Protein 4OLO (pdb70)

Solvent-accessible surface area: 18634 Å² total; per-residue (Å²): 65,113,28,168,39,58,122,89,28,90,124,38,36,48,90,153,20,110,116,1,1,0,27,0,82,26,129,13,0,9,3,0,14,4,0,8,27,0,66,106,25,140,45,22,79,18,72,38,28,106,103,10,95,31,0,0,0,38,19,67,40,74,23,0,57,60,2,0,70,68,3,83,122,121,53,37,133,149,82,65,51,53,66,59,9,107,76,17,32,118,18,0,36,75,10,7,78,219,72,84,0,0,0,0,0,36,26,167,96,134,18,3,88,77,4,20,70,26,0,121,160,26,140,44,22,88,24,74,69,13,161,38,51,0,0,0,0,21,15,65,35,73,22,0,68,58,1,19,98,63,3,141,150,130,55,89,139,89,44,191,74,187,179,68,114,28,167,38,58,118,90,24,91,119,37,38,48,80,132,19,79,252,114,1,1,0,26,0,83,25,128,14,0,13,2,0,12,1,0,8,23,0,65,105,14,138,45,24,79,18,67,22,26,120,37,117,28,0,0,0,38,22,66,38,73,22,0,58,49,0,0,71,70,0,87,162,146,52,87,122,118,71,64,50,54,68,62,9,106,76,18,34,125,17,0,37,59,5,5,84,161,72,95,0,0,0,0,0,32,29,167,87,135,18,0,81,76,3,21,70,24,0,120,161,24,135,46,24,77,24,68,70,9,145,143,14,70,0,1,0,0,22,13,61,41,73,21,0,68,59,2,19,98,65,3,130,146,133,61,84,185,76,200,143,145,190

Radius of gyration: 24.41 Å; Cα contacts (8 Å, |Δi|>4): 646; chains: 4; bounding box: 67×61×50 Å

B-factor: mean 87.07, std 23.61, range [54.88, 188.88]

Nearest PDB structures (foldseek):
  4olo-assembly2_C  TM=1.013E+00  e=1.217E-15  Clostridiales bacterium 1_7_47FAA
  4olo-assembly1_B  TM=9.977E-01  e=7.408E-14  Clostridiales bacterium 1_7_47FAA
  4olo-assembly2_D  TM=1.005E+00  e=7.008E-13  Clostridiales bacterium 1_7_47FAA
  4olo-assembly1_A  TM=9.642E-01  e=1.171E-12  Clostridiales bacterium 1_7_47FAA
  4olp-assembly1_B  TM=8.897E-01  e=7.941E-06  Pectobacterium parmentieri WPP163

Structure (mmCIF, N/CA/C/O backbone):
data_4OLO
#
_entry.id   4OLO
#
_cell.length_a   130.100
_cell.length_b   130.100
_cell.length_c   130.100
_cell.angle_alpha   90.000
_cell.angle_beta   90.000
_cell.angle_gamma   90.000
#
_symmetry.space_group_name_H-M   'P 21 3'
#
loop_
_entity.id
_entity.type
_entity.pdbx_description
1 polymer 'BMC domain protein'
2 water water
#
loop_
_atom_site.group_PDB
_atom_site.id
_atom_site.type_symbol
_atom_site.label_atom_id
_atom_site.label_alt_id
_atom_site.label_c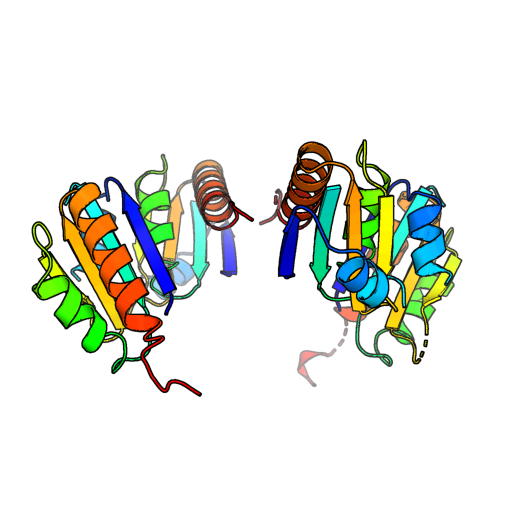omp_id
_atom_site.label_asym_id
_atom_site.label_entity_id
_atom_site.label_seq_id
_atom_site.pdbx_PDB_ins_code
_atom_site.Cartn_x
_atom_site.Cartn_y
_atom_site.Cartn_z
_atom_site.occupancy
_atom_site.B_iso_or_equiv
_atom_site.auth_seq_id
_atom_site.auth_comp_id
_atom_site.auth_asym_id
_atom_site.auth_atom_id
_atom_site.pdbx_PDB_model_num
ATOM 1 N N . MET A 1 1 ? 23.972 24.169 3.666 1.00 83.48 1 MET A N 1
ATOM 2 C CA . MET A 1 1 ? 23.935 23.167 2.610 1.00 79.42 1 MET A CA 1
ATOM 3 C C . MET A 1 1 ? 25.265 22.437 2.466 1.00 78.88 1 MET A C 1
ATOM 4 O O . MET A 1 1 ? 26.323 23.061 2.578 1.00 80.64 1 MET A O 1
ATOM 9 N N . GLU A 1 2 ? 25.210 21.129 2.192 1.00 70.66 2 GLU A N 1
ATOM 10 C CA . GLU A 1 2 ? 26.398 20.318 1.938 1.00 70.86 2 GLU A CA 1
ATOM 11 C C . GLU A 1 2 ? 26.550 20.118 0.446 1.00 70.39 2 GLU A C 1
ATOM 12 O O . GLU A 1 2 ? 25.557 19.870 -0.242 1.00 68.43 2 GLU A O 1
ATOM 18 N N . TYR A 1 3 ? 27.787 20.215 -0.049 1.00 65.13 3 TYR A N 1
ATOM 19 C CA . TYR A 1 3 ? 28.094 20.077 -1.466 1.00 64.05 3 TYR A CA 1
ATOM 20 C C . TYR A 1 3 ? 29.161 19.034 -1.659 1.00 70.68 3 TYR A C 1
ATOM 21 O O . TYR A 1 3 ? 30.186 19.073 -0.984 1.00 73.46 3 TYR A O 1
ATOM 30 N N . ARG A 1 4 ? 28.944 18.108 -2.590 1.00 66.80 4 ARG A N 1
ATOM 31 C CA . ARG A 1 4 ? 29.923 17.076 -2.919 1.00 66.54 4 ARG A CA 1
ATOM 32 C C . ARG A 1 4 ? 29.867 16.791 -4.387 1.00 70.37 4 ARG A C 1
ATOM 33 O O . ARG A 1 4 ? 28.830 16.954 -4.999 1.00 70.85 4 ARG A O 1
ATOM 41 N N . ILE A 1 5 ? 30.960 16.304 -4.942 1.00 68.83 5 ILE A N 1
ATOM 42 C CA . ILE A 1 5 ? 31.050 15.898 -6.331 1.00 70.20 5 ILE A CA 1
ATOM 43 C C . ILE A 1 5 ? 31.662 14.480 -6.398 1.00 72.31 5 ILE A C 1
ATOM 44 O O . ILE A 1 5 ? 32.607 14.177 -5.677 1.00 71.63 5 ILE A O 1
ATOM 49 N N . ILE A 1 6 ? 31.094 13.623 -7.242 1.00 67.52 6 ILE A N 1
ATOM 50 C CA . ILE A 1 6 ? 31.577 12.277 -7.514 1.00 66.93 6 ILE A CA 1
ATOM 51 C C . ILE A 1 6 ? 32.015 12.283 -8.977 1.00 73.34 6 ILE A C 1
ATOM 52 O O . ILE A 1 6 ? 31.190 12.471 -9.875 1.00 73.08 6 ILE A O 1
ATOM 57 N N . LYS A 1 7 ? 33.310 12.079 -9.210 1.00 73.06 7 LYS A N 1
ATOM 58 C CA . LYS A 1 7 ? 33.886 12.026 -10.564 1.00 76.65 7 LYS A CA 1
ATOM 59 C C . LYS A 1 7 ? 33.944 10.586 -11.048 1.00 79.84 7 LYS A C 1
ATOM 60 O O . LYS A 1 7 ? 34.348 9.701 -10.301 1.00 78.36 7 LYS A O 1
ATOM 66 N N . SER A 1 8 ? 33.489 10.351 -12.279 1.00 79.38 8 SER A N 1
ATOM 67 C CA . SER A 1 8 ? 33.427 9.026 -12.937 1.00 81.75 8 SER A CA 1
ATOM 68 C C . SER A 1 8 ? 32.643 8.033 -12.062 1.00 82.65 8 SER A C 1
ATOM 69 O O . SER A 1 8 ? 33.211 7.050 -11.590 1.00 82.12 8 SER A O 1
ATOM 72 N N . PRO A 1 9 ? 31.356 8.314 -11.759 1.00 76.75 9 PRO A N 1
ATOM 73 C CA . PRO A 1 9 ? 30.610 7.403 -10.874 1.00 74.90 9 PRO A CA 1
ATOM 74 C C . PRO A 1 9 ? 30.420 6.012 -11.458 1.00 79.76 9 PRO A C 1
ATOM 75 O O . PRO A 1 9 ? 30.329 5.870 -12.671 1.00 83.58 9 PRO A O 1
ATOM 79 N N . THR A 1 10 ? 30.358 4.991 -10.601 1.00 73.48 10 THR A N 1
ATOM 80 C CA . THR A 1 10 ? 30.099 3.623 -11.063 1.00 74.92 10 THR A CA 1
ATOM 81 C C . THR A 1 10 ? 28.580 3.497 -11.307 1.00 78.97 10 THR A C 1
ATOM 82 O O . THR A 1 10 ? 27.803 4.338 -10.846 1.00 75.84 10 THR A O 1
ATOM 86 N N . GLN A 1 11 ? 28.158 2.428 -11.989 1.00 79.93 11 GLN A N 1
ATOM 87 C CA . GLN A 1 11 ? 26.746 2.150 -12.216 1.00 80.57 11 GLN A CA 1
ATOM 88 C C . GLN A 1 11 ? 26.034 1.925 -10.868 1.00 82.55 11 GLN A C 1
ATOM 89 O O . 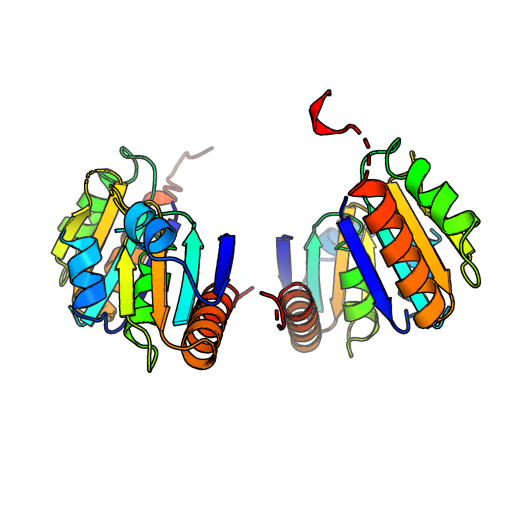GLN A 1 11 ? 24.939 2.449 -10.689 1.00 80.63 11 GLN A O 1
ATOM 95 N N . GLY A 1 12 ? 26.705 1.228 -9.927 1.00 78.62 12 GLY A N 1
ATOM 96 C CA . GLY A 1 12 ? 26.218 0.948 -8.577 1.00 76.41 12 GLY A CA 1
ATOM 97 C C . GLY A 1 12 ? 25.875 2.200 -7.812 1.00 80.76 12 GLY A C 1
ATOM 98 O O . GLY A 1 12 ? 24.831 2.246 -7.154 1.00 82.83 12 GLY A O 1
ATOM 99 N N . THR A 1 13 ? 26.733 3.245 -7.937 1.00 74.95 13 THR A N 1
ATOM 100 C CA . THR A 1 13 ? 26.534 4.559 -7.313 1.00 71.80 13 THR A CA 1
ATOM 101 C C . THR A 1 13 ? 25.286 5.191 -7.912 1.00 77.63 13 THR A C 1
ATOM 102 O O . THR A 1 13 ? 24.437 5.699 -7.181 1.00 76.69 13 THR A O 1
ATOM 106 N N . ILE A 1 14 ? 25.174 5.138 -9.250 1.00 77.61 14 ILE A N 1
ATOM 107 C CA . ILE A 1 14 ? 24.017 5.685 -9.952 1.00 79.03 14 ILE A CA 1
ATOM 108 C C . ILE A 1 14 ? 22.745 4.919 -9.521 1.00 86.47 14 ILE A C 1
ATOM 109 O O . ILE A 1 14 ? 21.745 5.558 -9.215 1.00 87.16 14 ILE A O 1
ATOM 114 N N . ASP A 1 15 ? 22.833 3.583 -9.366 1.00 84.74 15 ASP A N 1
ATOM 115 C CA . ASP A 1 15 ? 21.729 2.746 -8.907 1.00 87.35 15 ASP A CA 1
ATOM 116 C C . ASP A 1 15 ? 21.235 3.157 -7.515 1.00 91.62 15 ASP A C 1
ATOM 117 O O . ASP A 1 15 ? 20.025 3.228 -7.322 1.00 94.56 15 ASP A O 1
ATOM 122 N N . ILE A 1 16 ? 22.159 3.468 -6.565 1.00 84.87 16 ILE A N 1
ATOM 123 C CA . ILE A 1 16 ? 21.829 3.913 -5.201 1.00 82.58 16 ILE A CA 1
ATOM 124 C C . ILE A 1 16 ? 21.017 5.214 -5.283 1.00 86.41 16 ILE A C 1
ATOM 125 O O . ILE A 1 16 ? 19.981 5.337 -4.642 1.00 86.02 16 ILE A O 1
ATOM 130 N N . LEU A 1 17 ? 21.464 6.149 -6.124 1.00 83.03 17 LEU A N 1
ATOM 131 C CA . LEU A 1 17 ? 20.793 7.421 -6.353 1.00 81.35 17 LEU A CA 1
ATOM 132 C C . LEU A 1 17 ? 19.427 7.282 -7.045 1.00 91.70 17 LEU A C 1
ATOM 133 O O . LEU A 1 17 ? 18.458 7.895 -6.605 1.00 93.51 17 LEU A O 1
ATOM 138 N N . CYS A 1 18 ? 19.357 6.522 -8.136 1.00 90.88 18 CYS A N 1
ATOM 139 C CA . CYS A 1 18 ? 18.146 6.364 -8.939 1.00 113.04 18 CYS A CA 1
ATOM 140 C C . CYS A 1 18 ? 17.300 5.134 -8.598 1.00 126.88 18 CYS A C 1
ATOM 141 O O . CYS A 1 18 ? 16.919 4.911 -7.450 1.00 97.20 18 CYS A O 1
ATOM 144 N N . ASP A 1 33 ? 29.666 11.829 -16.646 1.00 92.25 33 ASP A N 1
ATOM 145 C CA . ASP A 1 33 ? 30.973 11.580 -16.052 1.00 92.63 33 ASP A CA 1
ATOM 146 C C . ASP A 1 33 ? 31.297 12.273 -14.700 1.00 91.90 33 ASP A C 1
ATOM 147 O O . ASP A 1 33 ? 32.404 12.119 -14.164 1.00 92.33 33 ASP A O 1
ATOM 152 N N . ALA A 1 34 ? 30.316 13.004 -14.142 1.00 83.42 34 ALA A N 1
ATOM 153 C CA . ALA A 1 34 ? 30.389 13.659 -12.839 1.00 78.81 34 ALA A CA 1
ATOM 154 C C . ALA A 1 34 ? 28.979 13.835 -12.275 1.00 80.61 34 ALA A C 1
ATOM 155 O O . ALA A 1 34 ? 28.064 14.176 -13.027 1.00 81.69 34 ALA A O 1
ATOM 157 N N . ILE A 1 35 ? 28.807 13.597 -10.957 1.00 73.71 35 ILE A N 1
ATOM 158 C CA . ILE A 1 35 ? 27.552 13.814 -10.222 1.00 70.33 35 ILE A CA 1
ATOM 159 C C . ILE A 1 35 ? 27.850 14.816 -9.109 1.00 70.35 35 ILE A C 1
ATOM 160 O O . ILE A 1 35 ? 28.723 14.569 -8.277 1.00 69.54 35 ILE A O 1
ATOM 165 N N . GLY A 1 36 ? 27.159 15.950 -9.133 1.00 64.45 36 GLY A N 1
ATOM 166 C CA . GLY A 1 36 ? 27.252 16.969 -8.102 1.00 61.72 36 GLY A CA 1
ATOM 167 C C . GLY A 1 36 ? 26.101 16.706 -7.165 1.00 66.77 36 GLY A C 1
ATOM 168 O O . GLY A 1 36 ? 24.967 16.498 -7.616 1.00 68.48 36 GLY A O 1
ATOM 169 N N . LEU A 1 37 ? 26.379 16.639 -5.868 1.00 61.80 37 LEU A N 1
ATOM 170 C CA . LEU A 1 37 ? 25.353 16.370 -4.859 1.00 60.16 37 LEU A CA 1
ATOM 171 C C . LEU A 1 37 ? 25.198 17.552 -3.937 1.00 64.89 37 LEU A C 1
ATOM 172 O O . LEU A 1 37 ? 26.196 18.138 -3.516 1.00 64.81 37 LEU A O 1
ATOM 177 N N . ILE A 1 38 ? 23.948 17.924 -3.640 1.00 63.07 38 ILE A N 1
ATOM 178 C CA . ILE A 1 38 ? 23.631 19.032 -2.733 1.00 63.98 38 ILE A CA 1
ATOM 179 C C . ILE A 1 38 ? 22.547 18.574 -1.783 1.00 66.60 38 ILE A C 1
ATOM 180 O O . ILE A 1 38 ? 21.508 18.076 -2.217 1.00 67.29 38 ILE A O 1
ATOM 185 N N . GLN A 1 39 ? 22.819 18.693 -0.484 1.00 62.34 39 GLN A N 1
ATOM 186 C CA . GLN A 1 39 ? 21.889 18.323 0.569 1.00 62.43 39 GLN A CA 1
ATOM 187 C C . GLN A 1 39 ? 21.635 19.537 1.444 1.00 68.93 39 GLN A C 1
ATOM 188 O O . GLN A 1 39 ? 22.574 20.232 1.826 1.00 69.58 39 GLN A O 1
ATOM 194 N N . GLY A 1 40 ? 20.364 19.762 1.759 1.00 65.60 40 GLY A N 1
ATOM 195 C CA . GLY A 1 40 ? 19.918 20.857 2.603 1.00 65.34 40 GLY A CA 1
ATOM 196 C C . GLY A 1 40 ? 18.455 20.720 2.933 1.00 70.45 40 GLY A C 1
ATOM 197 O O . GLY A 1 40 ? 17.864 19.655 2.721 1.00 70.08 40 GLY A O 1
ATOM 198 N N . ARG A 1 41 ? 17.867 21.799 3.468 1.00 69.51 41 ARG A N 1
ATOM 199 C CA . ARG A 1 41 ? 16.446 21.869 3.790 1.00 71.92 41 ARG A CA 1
ATOM 200 C C . ARG A 1 41 ? 15.682 21.938 2.469 1.00 75.10 41 ARG A C 1
ATOM 201 O O . ARG A 1 41 ? 16.235 22.413 1.469 1.00 72.58 41 ARG A O 1
ATOM 209 N N . MET A 1 42 ? 14.446 21.425 2.442 1.00 74.56 42 MET A N 1
ATOM 210 C CA . MET A 1 42 ? 13.694 21.402 1.195 1.00 75.44 42 MET A CA 1
ATOM 211 C C . MET A 1 42 ? 13.585 22.718 0.453 1.00 74.91 42 MET A C 1
ATOM 212 O O . MET A 1 42 ? 13.801 22.740 -0.758 1.00 73.35 42 MET A O 1
ATOM 217 N N . ILE A 1 43 ? 13.269 23.811 1.167 1.00 70.29 43 ILE A N 1
ATOM 218 C CA . ILE A 1 43 ? 13.161 25.155 0.586 1.00 67.70 43 ILE A CA 1
ATOM 219 C C . ILE A 1 43 ? 14.449 25.541 -0.174 1.00 70.85 43 ILE A C 1
ATOM 220 O O . ILE A 1 43 ? 14.366 25.991 -1.316 1.00 70.85 43 ILE A O 1
ATOM 225 N N . GLU A 1 44 ? 15.623 25.282 0.433 1.00 67.39 44 GLU A N 1
ATOM 226 C CA . GLU A 1 44 ? 16.949 25.558 -0.117 1.00 65.54 44 GLU A CA 1
ATOM 227 C C . GLU A 1 44 ? 17.188 24.712 -1.362 1.00 67.78 44 GLU A C 1
ATOM 228 O O . GLU A 1 44 ? 17.721 25.219 -2.357 1.00 67.23 44 GLU A O 1
ATOM 234 N N . MET A 1 45 ? 16.800 23.419 -1.294 1.00 64.11 45 MET A N 1
ATOM 235 C CA A MET A 1 45 ? 16.977 22.441 -2.385 0.60 63.28 45 MET A CA 1
ATOM 236 C CA B MET A 1 45 ? 16.968 22.495 -2.401 0.40 63.40 45 MET A CA 1
ATOM 237 C C . MET A 1 45 ? 16.097 22.757 -3.617 1.00 68.28 45 MET A C 1
ATOM 238 O O . MET A 1 45 ? 16.547 22.533 -4.749 1.00 68.03 45 MET A O 1
ATOM 247 N N . VAL A 1 46 ? 14.849 23.257 -3.400 1.00 64.51 46 VAL A N 1
ATOM 248 C CA . VAL A 1 46 ? 13.934 23.614 -4.485 1.00 65.35 46 VAL A CA 1
ATOM 249 C C . VAL A 1 46 ? 14.540 24.838 -5.224 1.00 69.69 46 VAL A C 1
ATOM 250 O O . VAL A 1 46 ? 14.549 24.864 -6.453 1.00 71.76 46 VAL A O 1
ATOM 254 N N . CYS A 1 47 ? 15.106 25.797 -4.472 1.00 65.09 47 CYS A N 1
ATOM 255 C CA . CYS A 1 47 ? 15.781 26.976 -5.012 1.00 65.69 47 CYS A CA 1
ATOM 256 C C . CYS A 1 47 ? 17.006 26.584 -5.819 1.00 69.20 47 CYS A C 1
ATOM 257 O O . CYS A 1 47 ? 17.159 27.075 -6.929 1.00 72.28 47 CYS A O 1
ATOM 260 N N . ALA A 1 48 ? 17.855 25.673 -5.277 1.00 63.09 48 ALA A N 1
ATOM 261 C CA . ALA A 1 48 ? 19.057 25.115 -5.893 1.00 61.87 48 ALA A CA 1
ATOM 262 C C . ALA A 1 48 ? 18.691 24.362 -7.189 1.00 67.10 48 ALA A C 1
ATOM 263 O O . ALA A 1 48 ? 19.364 24.536 -8.203 1.00 68.33 48 ALA A O 1
ATOM 265 N N . ALA A 1 49 ? 17.595 23.562 -7.166 1.00 64.56 49 ALA A N 1
ATOM 266 C CA . ALA A 1 49 ? 17.088 22.803 -8.314 1.00 65.42 49 ALA A CA 1
ATOM 267 C C . ALA A 1 49 ? 16.790 23.752 -9.469 1.00 71.73 49 ALA A C 1
ATOM 268 O O . ALA A 1 49 ? 17.087 23.423 -10.615 1.00 74.65 49 ALA A O 1
ATOM 270 N N . ASP A 1 50 ? 16.239 24.942 -9.171 1.00 66.73 50 ASP A N 1
ATOM 271 C CA . ASP A 1 50 ? 15.939 25.925 -10.208 1.00 67.76 50 ASP A CA 1
ATOM 272 C C . ASP A 1 50 ? 17.200 26.463 -10.880 1.00 74.03 50 ASP A C 1
ATOM 273 O O . ASP A 1 50 ? 17.206 26.609 -12.104 1.00 77.24 50 ASP A O 1
ATOM 278 N N . VAL A 1 51 ? 18.262 26.742 -10.098 1.00 69.31 51 VAL A N 1
ATOM 279 C CA . VAL A 1 51 ? 19.539 27.240 -10.615 1.00 70.85 51 VAL A CA 1
ATOM 280 C C . VAL A 1 51 ? 20.152 26.149 -11.514 1.00 79.15 51 VAL A C 1
ATOM 281 O O . VAL A 1 51 ? 20.563 26.436 -12.639 1.00 82.69 51 VAL A O 1
ATOM 285 N N . ALA A 1 52 ? 20.131 24.899 -11.040 1.00 74.24 52 ALA A N 1
ATOM 286 C CA . ALA A 1 52 ? 20.652 23.748 -11.763 1.00 74.80 52 ALA A CA 1
ATOM 287 C C . ALA A 1 52 ? 19.888 23.495 -13.072 1.00 81.63 52 ALA A C 1
ATOM 288 O O . ALA A 1 52 ? 20.521 23.179 -14.075 1.00 83.45 52 ALA A O 1
ATOM 290 N N . GLU A 1 53 ? 18.547 23.668 -13.082 1.00 78.97 53 GLU A N 1
ATOM 291 C CA . GLU A 1 53 ? 17.735 23.488 -14.300 1.00 81.66 53 GLU A CA 1
ATOM 292 C C . GLU A 1 53 ? 18.046 24.562 -15.339 1.00 88.27 53 GLU A C 1
ATOM 293 O O . GLU A 1 53 ? 17.912 24.312 -16.531 1.00 92.62 53 GLU A O 1
ATOM 299 N N . LYS A 1 54 ? 18.467 25.747 -14.890 1.00 83.08 54 LYS A N 1
ATOM 300 C CA . LYS A 1 54 ? 18.824 26.875 -15.754 1.00 85.67 54 LYS A CA 1
ATOM 301 C C . LYS A 1 54 ? 20.296 26.813 -16.201 1.00 91.87 54 LYS A C 1
ATOM 302 O O . LYS A 1 54 ? 20.695 27.578 -17.083 1.00 95.33 54 LYS A O 1
ATOM 308 N N . ALA A 1 55 ? 21.095 25.892 -15.603 1.00 85.84 55 ALA A N 1
ATOM 309 C CA . ALA A 1 55 ? 22.513 25.692 -15.941 1.00 85.74 55 ALA A CA 1
ATOM 310 C C . ALA A 1 55 ? 22.701 24.794 -17.158 1.00 91.53 55 ALA A C 1
ATOM 311 O O . ALA A 1 55 ? 22.046 23.746 -17.270 1.00 90.87 55 ALA A O 1
ATOM 313 N N . VAL A 1 56 ? 23.623 25.207 -18.056 1.00 90.39 56 VAL A N 1
ATOM 314 C CA . VAL A 1 56 ? 23.997 24.482 -19.275 1.00 93.24 56 VAL A CA 1
ATOM 315 C C . VAL A 1 56 ? 24.752 23.180 -18.944 1.00 94.86 56 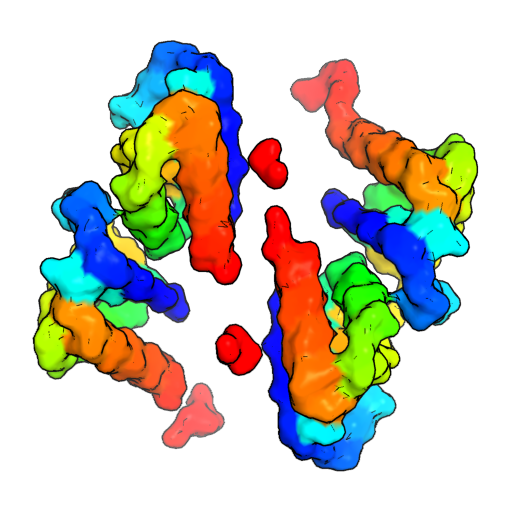VAL A C 1
ATOM 316 O O . VAL A 1 56 ? 25.527 23.130 -17.987 1.00 91.13 56 VAL A O 1
ATOM 320 N N . GLY A 1 57 ? 24.495 22.148 -19.746 1.00 94.65 57 GLY A N 1
ATOM 321 C CA . GLY A 1 57 ? 25.169 20.854 -19.707 1.00 94.69 57 GLY A CA 1
ATOM 322 C C . GLY A 1 57 ? 24.865 19.922 -18.559 1.00 96.37 57 GLY A C 1
ATOM 323 O O . GLY A 1 57 ? 25.524 18.881 -18.431 1.00 98.80 57 GLY A O 1
ATOM 324 N N . VAL A 1 58 ? 23.874 20.269 -17.723 1.00 87.86 58 VAL A N 1
ATOM 325 C CA . VAL A 1 58 ? 23.497 19.430 -16.578 1.00 83.53 58 VAL A CA 1
ATOM 326 C C . VAL A 1 58 ? 22.046 18.946 -16.622 1.00 89.08 58 VAL A C 1
ATOM 327 O O . VAL A 1 58 ? 21.164 19.639 -17.148 1.00 90.71 58 VAL A O 1
ATOM 331 N N . THR A 1 59 ? 21.823 17.759 -16.038 1.00 84.18 59 THR A N 1
ATOM 332 C CA . THR A 1 59 ? 20.544 17.103 -15.810 1.00 84.16 59 THR A CA 1
ATOM 333 C C . THR A 1 59 ? 20.377 17.101 -14.285 1.00 85.51 59 THR A C 1
ATOM 334 O O . THR A 1 59 ? 21.332 16.866 -13.549 1.00 82.91 59 THR A O 1
ATOM 338 N N . VAL A 1 60 ? 19.179 17.430 -13.826 1.00 82.45 60 VAL A N 1
ATOM 339 C CA . VAL A 1 60 ? 18.821 17.573 -12.418 1.00 78.93 60 VAL A CA 1
ATOM 340 C C . VAL A 1 60 ? 17.908 16.435 -11.992 1.00 84.85 60 VAL A C 1
ATOM 341 O O . VAL A 1 60 ? 16.959 16.108 -12.695 1.00 87.05 60 VAL A O 1
ATOM 345 N N . GLU A 1 61 ? 18.195 15.845 -10.829 1.00 81.12 61 GLU A N 1
ATOM 346 C CA . GLU A 1 61 ? 17.393 14.778 -10.242 1.00 81.96 61 GLU A CA 1
ATOM 347 C C . GLU A 1 61 ? 17.152 15.041 -8.765 1.00 84.02 61 GLU A C 1
ATOM 348 O O . GLU A 1 61 ? 18.111 15.262 -8.025 1.00 80.54 61 GLU A O 1
ATOM 354 N N . ASP A 1 62 ? 15.871 15.059 -8.349 1.00 84.25 62 ASP A N 1
ATOM 355 C CA . ASP A 1 62 ? 15.482 15.217 -6.947 1.00 84.26 62 ASP A CA 1
ATOM 356 C C . ASP A 1 62 ? 15.418 13.813 -6.390 1.00 89.22 62 ASP A C 1
ATOM 357 O O . ASP A 1 62 ? 14.669 12.971 -6.894 1.00 92.33 62 ASP A O 1
ATOM 362 N N . ILE A 1 63 ? 16.282 13.527 -5.425 1.00 83.58 63 ILE A N 1
ATOM 363 C CA . ILE A 1 63 ? 16.365 12.193 -4.831 1.00 84.24 63 ILE A CA 1
ATOM 364 C C . ILE A 1 63 ? 15.364 12.143 -3.680 1.00 92.91 63 ILE A C 1
ATOM 365 O O . ILE A 1 63 ? 15.494 12.902 -2.715 1.00 91.29 63 ILE A O 1
ATOM 370 N N . ARG A 1 64 ? 14.315 11.306 -3.841 1.00 95.68 64 ARG A N 1
ATOM 371 C CA . ARG A 1 64 ? 13.209 11.166 -2.884 1.00 128.75 64 ARG A CA 1
ATOM 372 C C . ARG A 1 64 ? 13.273 9.848 -2.130 1.00 159.31 64 ARG A C 1
ATOM 373 O O . ARG A 1 64 ? 14.284 9.567 -1.485 1.00 119.26 64 ARG A O 1
ATOM 381 N N A ASN A 1 70 ? 8.846 13.056 -0.584 0.60 102.86 70 ASN A N 1
ATOM 382 C CA A ASN A 1 70 ? 9.766 13.664 0.372 0.60 99.17 70 ASN A CA 1
ATOM 383 C C A ASN A 1 70 ? 11.210 13.712 -0.182 0.60 96.75 70 ASN A C 1
ATOM 384 O O A ASN A 1 70 ? 11.950 12.725 -0.096 0.60 96.22 70 ASN A O 1
ATOM 389 N N A MET A 1 71 ? 11.594 14.875 -0.750 0.60 87.98 71 MET A N 1
ATOM 390 N N B MET A 1 71 ? 17.399 16.933 4.159 0.40 74.93 71 MET A N 1
ATOM 391 C CA A MET A 1 71 ? 12.901 15.125 -1.361 0.60 83.40 71 MET A CA 1
ATOM 392 C CA B MET A 1 71 ? 15.947 17.061 3.977 0.40 76.74 71 MET A CA 1
ATOM 393 C C A MET A 1 71 ? 14.029 15.196 -0.305 0.60 85.50 71 MET A C 1
ATOM 394 C C B MET A 1 71 ? 15.561 16.800 2.520 0.40 82.78 71 MET A C 1
ATOM 395 O O A MET A 1 71 ? 13.986 16.039 0.596 0.60 84.78 71 MET A O 1
ATOM 396 O O B MET A 1 71 ? 14.524 16.185 2.269 0.40 85.11 71 MET A O 1
ATOM 405 N N A ILE A 1 72 ? 15.022 14.283 -0.429 0.60 81.01 72 ILE A N 1
ATOM 406 N N B ILE A 1 72 ? 16.411 17.244 1.572 0.40 78.20 72 ILE A N 1
ATOM 407 C CA A ILE A 1 72 ? 16.175 14.109 0.467 0.60 79.29 72 ILE A CA 1
ATOM 408 C CA B ILE A 1 72 ? 16.341 16.960 0.135 0.40 77.46 72 ILE A CA 1
ATOM 409 C C A ILE A 1 72 ? 17.449 14.816 -0.027 0.60 79.15 72 ILE A C 1
ATOM 410 C C B ILE A 1 72 ? 17.727 16.805 -0.474 0.40 78.52 72 ILE A C 1
ATOM 411 O O A ILE A 1 72 ? 18.180 15.396 0.787 0.60 78.65 72 ILE A O 1
ATOM 412 O O B ILE A 1 72 ? 18.587 17.672 -0.301 0.40 77.73 72 ILE A O 1
ATOM 421 N N A LEU A 1 73 ? 17.753 14.697 -1.335 0.60 72.19 73 LEU A N 1
ATOM 422 N N B LEU A 1 73 ? 17.951 15.657 -1.129 0.40 73.52 73 LEU A N 1
ATOM 423 C CA A LEU A 1 73 ? 19.010 15.180 -1.926 0.60 68.38 73 LEU A CA 1
ATOM 424 C CA B LEU A 1 73 ? 19.186 15.342 -1.830 0.40 70.97 73 LEU A CA 1
ATOM 425 C C A LEU A 1 73 ? 18.799 15.669 -3.366 0.60 71.12 73 LEU A C 1
ATOM 426 C C B LEU A 1 73 ? 18.906 15.641 -3.298 0.40 72.72 73 LEU A C 1
ATOM 427 O O A LEU A 1 73 ? 17.841 15.259 -4.034 0.60 71.10 73 LEU A O 1
ATOM 428 O O B LEU A 1 73 ? 17.954 15.123 -3.893 0.40 73.51 73 LEU A O 1
ATOM 437 N N . LEU A 1 74 ? 19.687 16.555 -3.836 1.00 66.65 74 LEU A N 1
ATOM 438 C CA . LEU A 1 74 ? 19.636 17.025 -5.212 1.00 66.06 74 LEU A CA 1
ATOM 439 C C . LEU A 1 74 ? 20.886 16.505 -5.927 1.00 68.25 74 LEU A C 1
ATOM 440 O O . LEU A 1 74 ? 22.008 16.663 -5.434 1.00 66.23 74 LEU A O 1
ATOM 445 N N . ALA A 1 75 ? 20.680 15.787 -7.030 1.00 68.17 75 ALA A N 1
ATOM 446 C CA . ALA A 1 75 ? 21.776 15.228 -7.841 1.00 68.53 75 ALA A CA 1
ATOM 447 C C . ALA A 1 75 ? 21.797 15.935 -9.210 1.00 73.12 75 ALA A C 1
ATOM 448 O O . ALA A 1 75 ? 20.747 16.131 -9.827 1.00 73.44 75 ALA A O 1
ATOM 450 N N . ILE A 1 76 ? 23.000 16.330 -9.653 1.00 70.94 76 ILE A N 1
ATOM 451 C CA . ILE A 1 76 ? 23.281 17.097 -10.876 1.00 72.97 76 ILE A CA 1
ATOM 452 C C . ILE A 1 76 ? 24.248 16.294 -11.714 1.00 78.01 76 ILE A C 1
ATOM 453 O O . ILE A 1 76 ? 25.375 16.062 -11.300 1.00 78.43 76 ILE A O 1
ATOM 458 N N . PHE A 1 77 ? 23.809 15.865 -12.887 1.00 76.49 77 PHE A N 1
ATOM 459 C CA . PHE A 1 77 ? 24.593 15.003 -13.774 1.00 77.60 77 PHE A CA 1
ATOM 460 C C . PHE A 1 77 ? 25.083 15.746 -14.993 1.00 84.97 77 PHE A C 1
ATOM 461 O O . PHE A 1 77 ? 24.348 16.540 -15.573 1.00 86.22 77 PHE A O 1
ATOM 469 N N . GLY A 1 78 ? 26.298 15.426 -15.408 1.00 83.23 78 GLY A N 1
ATOM 470 C CA . GLY A 1 78 ? 26.902 15.983 -16.610 1.00 86.64 78 GLY A CA 1
ATOM 471 C C . GLY A 1 78 ? 28.403 15.836 -16.624 1.00 90.55 78 GLY A C 1
ATOM 472 O O . GLY A 1 78 ? 28.971 15.095 -15.820 1.00 87.53 78 GLY A O 1
ATOM 473 N N . ASP A 1 79 ? 29.055 16.566 -17.533 1.00 91.59 79 ASP A N 1
ATOM 474 C CA . ASP A 1 79 ? 30.512 16.585 -17.621 1.00 93.74 79 ASP A CA 1
ATOM 475 C C . ASP A 1 79 ? 30.980 17.385 -16.414 1.00 92.70 79 ASP A C 1
ATOM 476 O O . ASP A 1 79 ? 30.217 18.208 -15.915 1.00 90.27 79 ASP A O 1
ATOM 481 N N . THR A 1 80 ? 32.198 17.126 -15.930 1.00 88.89 80 THR A N 1
ATOM 482 C CA . THR A 1 80 ? 32.805 17.788 -14.776 1.00 86.30 80 THR A CA 1
ATOM 483 C C . THR A 1 80 ? 32.697 19.317 -14.812 1.00 90.70 80 THR A C 1
ATOM 484 O O . THR A 1 80 ? 32.237 19.911 -13.837 1.00 88.19 80 THR A O 1
ATOM 488 N N . ALA A 1 81 ? 33.099 19.937 -15.930 1.00 91.10 81 ALA A N 1
ATOM 489 C CA . ALA A 1 81 ? 33.086 21.391 -16.107 1.00 92.27 81 ALA A CA 1
ATOM 490 C C . ALA A 1 81 ? 31.706 22.003 -15.874 1.00 92.33 81 ALA A C 1
ATOM 491 O O . ALA A 1 81 ? 31.604 22.974 -15.125 1.00 89.70 81 ALA A O 1
ATOM 493 N N . SER A 1 82 ? 30.649 21.398 -16.469 1.00 88.38 82 SER A N 1
ATOM 494 C CA . SER A 1 82 ? 29.259 21.840 -16.359 1.00 86.06 82 SER A CA 1
ATOM 495 C C . SER A 1 82 ? 28.739 21.646 -14.957 1.00 85.41 82 SER A C 1
ATOM 496 O O . SER A 1 82 ? 28.042 22.526 -14.448 1.00 83.97 82 SER A O 1
ATOM 499 N N . VAL A 1 83 ? 29.065 20.490 -14.332 1.00 79.38 83 VAL A N 1
ATOM 500 C CA . VAL A 1 83 ? 28.644 20.159 -12.965 1.00 74.20 83 VAL A CA 1
ATOM 501 C C . VAL A 1 83 ? 29.280 21.162 -11.984 1.00 79.91 83 VAL A C 1
ATOM 502 O O . VAL A 1 83 ? 28.560 21.778 -11.204 1.00 77.68 83 VAL A O 1
ATOM 506 N N . GLU A 1 84 ? 30.598 21.394 -12.094 1.00 81.06 84 GLU A N 1
ATOM 507 C CA . GLU A 1 84 ? 31.323 22.352 -11.254 1.00 81.94 84 GLU A CA 1
ATOM 508 C C . GLU A 1 84 ? 30.778 23.778 -11.408 1.00 87.43 84 GLU A C 1
ATOM 509 O O . GLU A 1 84 ? 30.559 24.442 -10.403 1.00 87.06 84 GLU A O 1
ATOM 515 N N . ALA A 1 85 ? 30.473 24.208 -12.645 1.00 85.78 85 ALA A N 1
ATOM 516 C CA . ALA A 1 85 ? 29.890 25.522 -12.934 1.00 86.06 85 ALA A CA 1
ATOM 517 C C . ALA A 1 85 ? 28.484 25.671 -12.315 1.00 87.48 85 ALA A C 1
ATOM 518 O O . ALA A 1 85 ? 28.171 26.734 -11.758 1.00 87.72 85 ALA A O 1
ATOM 520 N N . ALA A 1 86 ? 27.645 24.614 -12.402 1.00 80.56 86 ALA A N 1
ATOM 521 C CA . ALA A 1 86 ? 26.297 24.629 -11.821 1.00 77.20 86 ALA A CA 1
ATOM 522 C C . ALA A 1 86 ? 26.373 24.687 -10.279 1.00 80.22 86 ALA A C 1
ATOM 523 O O . ALA A 1 86 ? 25.618 25.453 -9.675 1.00 78.47 86 ALA A O 1
ATOM 525 N N . MET A 1 87 ? 27.314 23.920 -9.661 1.00 77.12 87 MET A N 1
ATOM 526 C CA . MET A 1 87 ? 27.551 23.894 -8.212 1.00 76.31 87 MET A CA 1
ATOM 527 C C . MET A 1 87 ? 27.952 25.292 -7.747 1.00 80.67 87 MET A C 1
ATOM 528 O O . MET A 1 87 ? 27.420 25.764 -6.745 1.00 79.32 87 MET A O 1
ATOM 533 N N . ASP A 1 88 ? 28.884 25.959 -8.480 1.00 79.72 88 ASP A N 1
ATOM 534 C CA . ASP A 1 88 ? 29.359 27.310 -8.178 1.00 82.04 88 ASP A CA 1
ATOM 535 C C . ASP A 1 88 ? 28.207 28.305 -8.177 1.00 83.31 88 ASP A C 1
ATOM 536 O O . ASP A 1 88 ? 28.144 29.129 -7.277 1.00 83.14 88 ASP A O 1
ATOM 541 N N . GLU A 1 89 ? 27.299 28.231 -9.165 1.00 79.07 89 GLU A N 1
ATOM 542 C CA . GLU A 1 89 ? 26.164 29.149 -9.254 1.00 78.53 89 GLU A CA 1
ATOM 543 C C . GLU A 1 89 ? 25.159 28.946 -8.146 1.00 79.89 89 GLU A C 1
ATOM 544 O O . GLU A 1 89 ? 24.611 29.930 -7.641 1.00 79.80 89 GLU A O 1
ATOM 550 N N . ILE A 1 90 ? 24.944 27.678 -7.737 1.00 73.57 90 ILE A N 1
ATOM 551 C CA . ILE A 1 90 ? 24.044 27.337 -6.631 1.00 71.10 90 ILE A CA 1
ATOM 552 C C . ILE A 1 90 ? 24.588 27.939 -5.329 1.00 78.86 90 ILE A C 1
ATOM 553 O O . ILE A 1 90 ? 23.851 28.602 -4.608 1.00 79.21 90 ILE A O 1
ATOM 558 N N . ARG A 1 91 ? 25.880 27.725 -5.064 1.00 78.66 91 ARG A N 1
ATOM 559 C CA . ARG A 1 91 ? 26.592 28.200 -3.881 1.00 81.08 91 ARG A CA 1
ATOM 560 C C . ARG A 1 91 ? 26.616 29.737 -3.832 1.00 87.51 91 ARG A C 1
ATOM 561 O O . ARG A 1 91 ? 26.334 30.307 -2.783 1.00 87.29 91 ARG A O 1
ATOM 569 N N . LYS A 1 92 ? 26.883 30.394 -4.980 1.00 86.57 92 LYS A N 1
ATOM 570 C CA . LYS A 1 92 ? 26.904 31.856 -5.120 1.00 89.20 92 LYS A CA 1
ATOM 571 C C . LYS A 1 92 ? 25.523 32.442 -4.814 1.00 93.89 92 LYS A C 1
ATOM 572 O O . LYS A 1 92 ? 25.437 33.395 -4.045 1.00 95.74 92 LYS A O 1
ATOM 578 N N . LYS A 1 93 ? 24.451 31.848 -5.374 1.00 89.29 93 LYS A N 1
ATOM 579 C CA . LYS A 1 93 ? 23.081 32.309 -5.157 1.00 88.88 93 LYS A CA 1
ATOM 580 C C . LYS A 1 93 ? 22.639 32.114 -3.717 1.00 94.94 93 LYS A C 1
ATOM 581 O O . LYS A 1 93 ? 21.870 32.928 -3.199 1.00 96.80 93 LYS A O 1
ATOM 587 N N . GLU A 1 94 ? 23.153 31.067 -3.054 1.00 90.75 94 GLU A N 1
ATOM 588 C CA . GLU A 1 94 ? 22.820 30.800 -1.666 1.00 90.79 94 GLU A CA 1
ATOM 589 C C . GLU A 1 94 ? 23.532 31.798 -0.734 1.00 99.81 94 GLU A C 1
ATOM 590 O O . GLU A 1 94 ? 22.917 32.266 0.218 1.00 99.92 94 GLU A O 1
ATOM 596 N N . THR A 1 95 ? 24.793 32.165 -1.039 1.00 100.79 95 THR A N 1
ATOM 597 C CA . THR A 1 95 ? 25.599 33.064 -0.198 1.00 104.98 95 THR A CA 1
ATOM 598 C C . THR A 1 95 ? 25.802 34.463 -0.818 1.00 114.75 95 THR A C 1
ATOM 599 O O . THR A 1 95 ? 26.804 34.688 -1.508 1.00 117.22 95 THR A O 1
ATOM 603 N N . GLU A 1 96 ? 24.843 35.401 -0.580 1.00 112.83 96 GLU A N 1
ATOM 604 C CA . GLU A 1 96 ? 24.883 36.771 -1.124 1.00 135.24 96 GLU A CA 1
ATOM 605 C C . GLU A 1 96 ? 24.360 37.830 -0.132 1.00 166.09 96 GLU A C 1
ATOM 606 O O . GLU A 1 96 ? 24.598 39.034 -0.291 1.00 127.19 96 GLU A O 1
ATOM 612 N N . TRP A 1 101 ? 21.823 44.316 2.103 1.00 126.71 101 TRP A N 1
ATOM 613 C CA . TRP A 1 101 ? 21.896 43.113 2.943 1.00 123.17 101 TRP A CA 1
ATOM 614 C C . TRP A 1 101 ? 21.907 43.407 4.462 1.00 129.82 101 TRP A C 1
ATOM 615 O O . TRP A 1 101 ? 21.464 42.551 5.234 1.00 128.49 101 TRP A O 1
ATOM 626 N N . LEU A 1 102 ? 22.393 44.601 4.888 1.00 129.49 102 LEU A N 1
ATOM 627 C CA . LEU A 1 102 ? 22.416 44.979 6.304 1.00 128.11 102 LEU A CA 1
ATOM 628 C C . LEU A 1 102 ? 21.058 45.528 6.749 1.00 169.75 102 LEU A C 1
ATOM 629 O O . LEU A 1 102 ? 20.351 46.163 5.965 1.00 137.01 102 LEU A O 1
ATOM 634 N N . MET B 1 1 ? 10.049 31.197 10.597 1.00 77.71 1 MET B N 1
ATOM 635 C CA . MET B 1 1 ? 9.819 30.565 9.295 1.00 73.94 1 MET B CA 1
ATOM 636 C C . MET B 1 1 ? 10.921 30.953 8.299 1.00 73.04 1 MET B C 1
ATOM 637 O O . MET B 1 1 ? 11.552 31.990 8.472 1.00 73.03 1 MET B O 1
ATOM 642 N N . GLU B 1 2 ? 11.125 30.149 7.240 1.00 66.96 2 GLU B N 1
ATOM 643 C CA . GLU B 1 2 ? 12.030 30.469 6.142 1.00 66.34 2 GLU B CA 1
ATOM 644 C C . GLU B 1 2 ? 11.190 30.925 4.948 1.00 65.75 2 GLU B C 1
ATOM 645 O O . GLU B 1 2 ? 10.175 30.306 4.641 1.00 63.48 2 GLU B O 1
ATOM 651 N N . TYR B 1 3 ? 11.642 31.965 4.256 1.00 61.62 3 TYR B N 1
ATOM 652 C CA . TYR B 1 3 ? 10.950 32.548 3.104 1.00 59.46 3 TYR B CA 1
ATOM 653 C C . TYR B 1 3 ? 11.882 32.627 1.933 1.00 65.56 3 TYR B C 1
ATOM 654 O O . TYR B 1 3 ? 12.996 33.127 2.069 1.00 68.15 3 TYR B O 1
ATOM 663 N N . ARG B 1 4 ? 11.427 32.193 0.761 1.00 62.08 4 ARG B N 1
ATOM 664 C CA . ARG B 1 4 ? 12.210 32.278 -0.477 1.00 62.18 4 ARG B CA 1
ATOM 665 C C . ARG B 1 4 ? 11.278 32.547 -1.622 1.00 67.36 4 ARG B C 1
ATOM 666 O O . ARG B 1 4 ? 10.110 32.175 -1.571 1.00 67.30 4 ARG B O 1
ATOM 674 N N . ILE B 1 5 ? 11.791 33.155 -2.673 1.00 65.40 5 ILE B N 1
ATOM 675 C CA . ILE B 1 5 ? 11.031 33.378 -3.896 1.00 64.74 5 ILE B CA 1
ATOM 676 C C . ILE B 1 5 ? 11.863 32.846 -5.088 1.00 68.70 5 ILE B C 1
ATOM 677 O O . ILE B 1 5 ? 13.078 33.046 -5.127 1.00 69.57 5 ILE B O 1
ATOM 682 N N . ILE B 1 6 ? 11.216 32.157 -6.031 1.00 64.04 6 ILE B N 1
ATOM 683 C CA . ILE B 1 6 ? 11.873 31.710 -7.261 1.00 64.80 6 ILE B CA 1
ATOM 684 C C . ILE B 1 6 ? 11.196 32.484 -8.404 1.00 68.27 6 ILE B C 1
ATOM 685 O O . ILE B 1 6 ? 10.003 32.323 -8.629 1.00 65.61 6 ILE B O 1
ATOM 690 N N . LYS B 1 7 ? 11.960 33.324 -9.104 1.00 68.71 7 LYS B N 1
ATOM 691 C CA . LYS B 1 7 ? 11.487 34.119 -10.239 1.00 70.81 7 LYS B CA 1
ATOM 692 C C . LYS B 1 7 ? 11.736 33.377 -11.537 1.00 78.36 7 LYS B C 1
ATOM 693 O O . LYS B 1 7 ? 12.823 32.827 -11.741 1.00 79.74 7 LYS B O 1
ATOM 699 N N . SER B 1 8 ? 10.708 33.323 -12.393 1.00 76.80 8 SER B N 1
ATOM 700 C CA . SER B 1 8 ? 10.693 32.622 -13.692 1.00 79.61 8 SER B CA 1
ATOM 701 C C . SER B 1 8 ? 11.098 31.152 -13.497 1.00 83.91 8 SER B C 1
ATOM 702 O O . SER B 1 8 ? 12.141 30.731 -13.997 1.00 87.89 8 SER B O 1
ATOM 705 N N . PRO B 1 9 ? 10.330 30.370 -12.706 1.00 75.44 9 PRO B N 1
ATOM 706 C CA . PRO B 1 9 ? 10.738 28.974 -12.465 1.00 74.68 9 PRO B CA 1
ATOM 707 C C . PRO B 1 9 ? 10.691 28.120 -13.720 1.00 81.42 9 PRO B C 1
ATOM 708 O O . PRO B 1 9 ? 9.850 28.358 -14.585 1.00 82.40 9 PRO B O 1
ATOM 712 N N . THR B 1 10 ? 11.578 27.116 -13.813 1.00 78.54 10 THR B N 1
ATOM 713 C CA . THR B 1 10 ? 11.569 26.196 -14.942 1.00 80.62 10 THR B CA 1
ATOM 714 C C . THR B 1 10 ? 10.437 25.186 -14.706 1.00 84.06 10 THR B C 1
ATOM 715 O O . THR B 1 10 ? 9.936 25.071 -13.581 1.00 80.93 10 THR B O 1
ATOM 719 N N . GLN B 1 11 ? 10.065 24.428 -15.749 1.00 84.63 11 GLN B N 1
ATOM 720 C CA . GLN B 1 11 ? 9.053 23.382 -15.629 1.00 84.62 11 GLN B CA 1
ATOM 721 C C . GLN B 1 11 ? 9.527 22.293 -14.640 1.00 88.95 11 GLN B C 1
ATOM 722 O O . GLN B 1 11 ? 8.734 21.852 -13.807 1.00 87.15 11 GLN B O 1
ATOM 728 N N . GLY B 1 12 ? 10.828 21.957 -14.690 1.00 86.32 12 GLY B N 1
ATOM 729 C CA . GLY B 1 12 ? 11.472 20.998 -13.793 1.00 84.91 12 GLY B CA 1
ATOM 730 C C . GLY B 1 12 ? 11.310 21.351 -12.327 1.00 83.88 12 GLY B C 1
ATOM 731 O O . GLY B 1 12 ? 11.039 20.466 -11.509 1.00 82.44 12 GLY B O 1
ATOM 732 N N . THR B 1 13 ? 11.428 22.657 -12.000 1.00 78.96 13 THR B N 1
ATOM 733 C CA . THR B 1 13 ? 11.267 23.198 -10.644 1.00 76.62 13 THR B CA 1
ATOM 734 C C . THR B 1 13 ? 9.828 22.987 -10.202 1.00 82.40 13 THR B C 1
ATOM 735 O O . THR B 1 13 ? 9.595 22.506 -9.092 1.00 81.09 13 THR B O 1
ATOM 739 N N . ILE B 1 14 ? 8.869 23.326 -11.081 1.00 80.76 14 ILE B N 1
ATOM 740 C CA . ILE B 1 14 ? 7.435 23.136 -10.843 1.00 79.63 14 ILE B CA 1
ATOM 741 C C . ILE B 1 14 ? 7.143 21.624 -10.655 1.00 84.87 14 ILE B C 1
ATOM 742 O O . ILE B 1 14 ? 6.421 21.263 -9.731 1.00 84.46 14 ILE B O 1
ATOM 747 N N . ASP B 1 15 ? 7.772 20.756 -11.474 1.00 82.88 15 ASP B N 1
ATOM 748 C CA . ASP B 1 15 ? 7.615 19.311 -11.381 1.00 85.43 15 ASP B CA 1
ATOM 749 C C . ASP B 1 15 ? 8.073 18.762 -10.021 1.00 89.81 15 ASP B C 1
ATOM 750 O O . ASP B 1 15 ? 7.370 17.922 -9.458 1.00 90.28 15 ASP B O 1
ATOM 755 N N . ILE B 1 16 ? 9.219 19.264 -9.477 1.00 84.77 16 ILE B N 1
ATOM 756 C CA . ILE B 1 16 ? 9.749 18.887 -8.159 1.00 83.25 16 ILE B CA 1
ATOM 757 C C . ILE B 1 16 ? 8.703 19.234 -7.097 1.00 87.33 16 ILE B C 1
ATOM 758 O O . ILE B 1 16 ? 8.385 18.410 -6.244 1.00 88.16 16 ILE B O 1
ATOM 763 N N . LEU B 1 17 ? 8.134 20.439 -7.198 1.00 83.09 17 LEU B N 1
ATOM 764 C CA . LEU B 1 17 ? 7.125 20.923 -6.268 1.00 80.97 17 LEU B CA 1
ATOM 765 C C . LEU B 1 17 ? 5.838 20.140 -6.343 1.00 93.55 17 LEU B C 1
ATOM 766 O O . LEU B 1 17 ? 5.378 19.637 -5.326 1.00 94.51 17 LEU B O 1
ATOM 771 N N . CYS B 1 18 ? 5.279 20.012 -7.545 1.00 95.97 18 CYS B N 1
ATOM 772 C CA . CYS B 1 18 ? 4.014 19.349 -7.775 1.00 99.70 18 CYS B CA 1
ATOM 773 C C . CYS B 1 18 ? 4.049 17.834 -7.986 1.00 108.05 18 CYS B C 1
ATOM 774 O O . CYS B 1 18 ? 3.113 17.274 -8.553 1.00 111.60 18 CYS B O 1
ATOM 777 N N . ARG B 1 19 ? 5.079 17.158 -7.436 1.00 104.96 19 ARG B N 1
ATOM 778 C CA . ARG B 1 19 ? 5.214 15.706 -7.515 1.00 133.72 19 ARG B CA 1
ATOM 779 C C . ARG B 1 19 ? 4.799 15.071 -6.195 1.00 161.43 19 ARG B C 1
ATOM 780 O O . ARG B 1 19 ? 3.677 14.582 -6.080 1.00 127.85 19 ARG B O 1
ATOM 788 N N . ALA B 1 32 ? 3.161 29.908 -13.761 1.00 103.47 32 ALA B N 1
ATOM 789 C CA . ALA B 1 32 ? 3.608 30.886 -12.767 1.00 100.10 32 ALA B CA 1
ATOM 790 C C . ALA B 1 32 ? 4.862 31.664 -13.177 1.00 101.13 32 ALA B C 1
ATOM 791 O O . ALA B 1 32 ? 5.872 31.090 -13.583 1.00 100.32 32 ALA B O 1
ATOM 793 N N . ASP B 1 33 ? 4.759 32.989 -13.055 1.00 95.59 33 ASP B N 1
ATOM 794 C CA . ASP B 1 33 ? 5.784 33.999 -13.281 1.00 94.38 33 ASP B CA 1
ATOM 795 C C . ASP B 1 33 ? 6.763 33.912 -12.083 1.00 88.15 33 ASP B C 1
ATOM 796 O O . ASP B 1 33 ? 7.965 34.067 -12.255 1.00 88.50 33 ASP B O 1
ATOM 801 N N . ALA B 1 34 ? 6.234 33.658 -10.873 1.00 77.45 34 ALA B N 1
ATOM 802 C CA . ALA B 1 34 ? 7.011 33.534 -9.646 1.00 74.44 34 ALA B CA 1
ATOM 803 C C . ALA B 1 34 ? 6.438 32.459 -8.709 1.00 73.45 34 ALA B C 1
ATOM 804 O O . ALA B 1 34 ? 5.261 32.114 -8.807 1.00 72.58 34 ALA B O 1
ATOM 806 N N . ILE B 1 35 ? 7.291 31.921 -7.822 1.00 66.90 35 ILE B N 1
ATOM 807 C CA . ILE B 1 35 ? 6.927 30.940 -6.803 1.00 64.50 35 ILE B CA 1
ATOM 808 C C . ILE B 1 35 ? 7.470 31.463 -5.506 1.00 67.96 35 ILE B C 1
ATOM 809 O O . ILE B 1 35 ? 8.683 31.634 -5.395 1.00 69.29 35 ILE B O 1
ATOM 814 N N . GLY B 1 36 ? 6.576 31.712 -4.548 1.00 63.45 36 GLY B N 1
ATOM 815 C CA . GLY B 1 36 ? 6.924 32.091 -3.179 1.00 62.23 36 GLY B CA 1
ATOM 816 C C . GLY B 1 36 ? 6.925 30.828 -2.325 1.00 65.80 36 GLY B C 1
ATOM 817 O O . GLY B 1 36 ? 5.977 30.031 -2.378 1.00 65.62 36 GLY B O 1
ATOM 818 N N . LEU B 1 37 ? 7.997 30.598 -1.576 1.00 62.10 37 LEU B N 1
ATOM 819 C CA . LEU B 1 37 ? 8.118 29.392 -0.738 1.00 61.46 37 LEU B CA 1
ATOM 820 C C . LEU B 1 37 ? 8.240 29.756 0.727 1.00 63.43 37 LEU B C 1
ATOM 821 O O . LEU B 1 37 ? 8.972 30.677 1.059 1.00 62.96 37 LEU B O 1
ATOM 826 N N . ILE B 1 38 ? 7.489 29.069 1.588 1.00 60.40 38 ILE B N 1
ATOM 827 C CA . ILE B 1 38 ? 7.506 29.307 3.028 1.00 61.38 38 ILE B CA 1
ATOM 828 C C . ILE B 1 38 ? 7.584 27.961 3.720 1.00 67.14 38 ILE B C 1
ATOM 829 O O . ILE B 1 38 ? 6.778 27.068 3.438 1.00 67.64 38 ILE B O 1
ATOM 834 N N . GLN B 1 39 ? 8.589 27.799 4.587 1.00 63.48 39 GLN B N 1
ATOM 835 C CA . GLN B 1 39 ? 8.793 26.575 5.353 1.00 64.40 39 GLN B CA 1
ATOM 836 C C . GLN B 1 39 ? 8.797 26.917 6.833 1.00 69.44 39 GLN B C 1
ATOM 837 O O . GLN B 1 39 ? 9.462 27.864 7.251 1.00 71.98 39 GLN B O 1
ATOM 843 N N . GLY B 1 40 ? 8.067 26.132 7.603 1.00 62.43 40 GLY B N 1
ATOM 844 C CA . GLY B 1 40 ? 7.981 26.285 9.043 1.00 62.11 40 GLY B CA 1
ATOM 845 C C . GLY B 1 40 ? 7.282 25.109 9.679 1.00 67.17 40 GLY B C 1
ATOM 846 O O . GLY B 1 40 ? 7.107 24.066 9.045 1.00 67.34 40 GLY B O 1
ATOM 847 N N . ARG B 1 41 ? 6.878 25.274 10.945 1.00 64.76 41 ARG B N 1
ATOM 848 C CA . ARG B 1 41 ? 6.109 24.293 11.678 1.00 65.82 41 ARG B CA 1
ATOM 849 C C . ARG B 1 41 ? 4.706 24.277 11.075 1.00 71.33 41 ARG B C 1
ATOM 850 O O . ARG B 1 41 ? 4.258 25.303 10.522 1.00 68.87 41 ARG B O 1
ATOM 858 N N . MET B 1 42 ? 4.025 23.121 11.121 1.00 71.75 42 MET B N 1
ATOM 859 C CA . MET B 1 42 ? 2.710 23.032 10.498 1.00 72.84 42 MET B CA 1
ATOM 860 C C . MET B 1 42 ? 1.708 24.095 10.915 1.00 72.25 42 MET B C 1
ATOM 861 O O . MET B 1 42 ? 1.038 24.657 10.049 1.00 70.28 42 MET B O 1
ATOM 866 N N . ILE B 1 43 ? 1.622 24.389 12.223 1.00 67.50 43 ILE B N 1
ATOM 867 C CA . ILE B 1 43 ? 0.698 25.396 12.758 1.00 65.04 43 ILE B CA 1
ATOM 868 C C . ILE B 1 43 ? 0.936 26.768 12.084 1.00 65.80 43 ILE B C 1
ATOM 869 O O . ILE B 1 43 ? -0.012 27.402 11.659 1.00 65.17 43 ILE B O 1
ATOM 874 N N . GLU B 1 44 ? 2.210 27.166 11.928 1.00 61.71 44 GLU B N 1
ATOM 875 C CA . GLU B 1 44 ? 2.639 28.415 11.297 1.00 60.16 44 GLU B CA 1
ATOM 876 C C . GLU B 1 44 ? 2.250 28.433 9.813 1.00 64.00 44 GLU B C 1
ATOM 877 O O . GLU B 1 44 ? 1.781 29.466 9.312 1.00 62.58 44 GLU B O 1
ATOM 883 N N A MET B 1 45 ? 2.494 27.295 9.100 0.70 60.79 45 MET B N 1
ATOM 884 N N B MET B 1 45 ? 2.434 27.287 9.134 0.30 60.44 45 MET B N 1
ATOM 885 C CA A MET B 1 45 ? 2.195 27.097 7.681 0.70 58.90 45 MET B CA 1
ATOM 886 C CA B MET B 1 45 ? 2.138 27.119 7.720 0.30 58.67 45 MET B CA 1
ATOM 887 C C A MET B 1 45 ? 0.686 27.150 7.373 0.70 64.26 45 MET B C 1
ATOM 888 C C B MET B 1 45 ? 0.665 27.122 7.368 0.30 63.07 45 MET B C 1
ATOM 889 O O A MET B 1 45 ? 0.320 27.718 6.338 0.70 64.41 45 MET B O 1
ATOM 890 O O B MET B 1 45 ? 0.301 27.647 6.313 0.30 62.34 45 MET B O 1
ATOM 899 N N . VAL B 1 46 ? -0.180 26.572 8.255 1.00 60.06 46 VAL B N 1
ATOM 900 C CA . VAL B 1 46 ? -1.645 26.565 8.091 1.00 59.48 46 VAL B CA 1
ATOM 901 C C . VAL B 1 46 ? -2.144 28.022 8.209 1.00 63.71 46 VAL B C 1
ATOM 902 O O . VAL B 1 46 ? -2.979 28.444 7.407 1.00 63.11 46 VAL B O 1
ATOM 906 N N . CYS B 1 47 ? -1.554 28.800 9.141 1.00 60.44 47 CYS B N 1
ATOM 907 C CA . CYS B 1 47 ? -1.866 30.215 9.333 1.00 60.37 47 CYS B CA 1
ATOM 908 C C . CYS B 1 47 ? -1.476 31.031 8.109 1.00 62.96 47 CYS B C 1
ATOM 909 O O . CYS B 1 47 ? -2.273 31.850 7.638 1.00 62.25 47 CYS B O 1
ATOM 912 N N . ALA B 1 48 ? -0.251 30.789 7.597 1.00 58.24 48 ALA B N 1
ATOM 913 C CA . ALA B 1 48 ? 0.319 31.423 6.406 1.00 56.41 48 ALA B CA 1
ATOM 914 C C . ALA B 1 48 ? -0.552 31.111 5.173 1.00 60.59 48 ALA B C 1
ATOM 915 O O . ALA B 1 48 ? -0.842 32.021 4.380 1.00 60.09 48 ALA B O 1
ATOM 917 N N . ALA B 1 49 ? -0.985 29.829 5.036 1.00 58.31 49 ALA B N 1
ATOM 918 C CA . ALA B 1 49 ? -1.841 29.348 3.933 1.00 58.40 49 ALA B CA 1
ATOM 919 C C . ALA B 1 49 ? -3.104 30.162 3.881 1.00 62.26 49 ALA B C 1
ATOM 920 O O . ALA B 1 49 ? -3.523 30.521 2.788 1.00 63.36 49 ALA B O 1
ATOM 922 N N . ASP B 1 50 ? -3.685 30.509 5.058 1.00 58.97 50 ASP B N 1
ATOM 923 C CA . ASP B 1 50 ? -4.908 31.312 5.107 1.00 59.72 50 ASP B CA 1
ATOM 924 C C . ASP B 1 50 ? -4.716 32.724 4.569 1.00 64.14 50 ASP B C 1
ATOM 925 O O . ASP B 1 50 ? -5.575 33.214 3.847 1.00 65.45 50 ASP B O 1
ATOM 930 N N . VAL B 1 51 ? -3.580 33.369 4.902 1.00 61.41 51 VAL B N 1
ATOM 931 C CA . VAL B 1 51 ? -3.237 34.712 4.420 1.00 60.30 51 VAL B CA 1
ATOM 932 C C . VAL B 1 51 ? -3.070 34.671 2.898 1.00 64.05 51 VAL B C 1
ATOM 933 O O . VAL B 1 51 ? -3.673 35.481 2.191 1.00 67.25 51 VAL B O 1
ATOM 937 N N . ALA B 1 52 ? -2.338 33.669 2.408 1.00 58.60 52 ALA B N 1
ATOM 938 C CA . ALA B 1 52 ? -2.097 33.444 0.981 1.00 58.59 52 ALA B CA 1
ATOM 939 C C . ALA B 1 52 ? -3.410 33.170 0.203 1.00 66.50 52 ALA B C 1
ATOM 940 O O . ALA B 1 52 ? -3.574 33.676 -0.919 1.00 68.50 52 ALA B O 1
ATOM 942 N N . GLU B 1 53 ? -4.352 32.399 0.794 1.00 61.98 53 GLU B N 1
ATOM 943 C CA . GLU B 1 53 ? -5.646 32.122 0.146 1.00 63.43 53 GLU B CA 1
ATOM 944 C C . GLU B 1 53 ? -6.503 33.392 0.015 1.00 69.45 53 GLU B C 1
ATOM 945 O O . GLU B 1 53 ? -7.332 33.500 -0.890 1.00 71.68 53 GLU B O 1
ATOM 951 N N . LYS B 1 54 ? -6.312 34.344 0.925 1.00 65.89 54 LYS B N 1
ATOM 952 C CA . LYS B 1 54 ? -7.033 35.624 0.946 1.00 65.70 54 LYS B CA 1
ATOM 953 C C . LYS B 1 54 ? -6.304 36.681 0.097 1.00 69.24 54 LYS B C 1
ATOM 954 O O . LYS B 1 54 ? -6.826 37.766 -0.109 1.00 72.13 54 LYS B O 1
ATOM 960 N N . ALA B 1 55 ? -5.093 36.366 -0.396 1.00 63.82 55 ALA B N 1
ATOM 961 C CA . ALA B 1 55 ? -4.322 37.277 -1.248 1.00 62.18 55 ALA B CA 1
ATOM 962 C C . ALA B 1 55 ? -4.742 37.168 -2.744 1.00 67.45 55 ALA B C 1
ATOM 963 O O . ALA B 1 55 ? -4.897 36.062 -3.290 1.00 66.73 55 ALA B O 1
ATOM 965 N N . VAL B 1 56 ? -4.891 38.331 -3.396 1.00 63.55 56 VAL B N 1
ATOM 966 C CA . VAL B 1 56 ? -5.210 38.449 -4.824 1.00 63.21 56 VAL B CA 1
ATOM 967 C C . VAL B 1 56 ? -3.993 38.022 -5.690 1.00 66.58 56 VAL B C 1
ATOM 968 O O . VAL B 1 56 ? -2.846 38.247 -5.330 1.00 66.10 56 VAL B O 1
ATOM 972 N N . GLY B 1 57 ? -4.286 37.386 -6.805 1.00 63.28 57 GLY B N 1
ATOM 973 C CA . GLY B 1 57 ? -3.314 37.014 -7.814 1.00 62.76 57 GLY B CA 1
ATOM 974 C C . GLY B 1 57 ? -2.474 35.803 -7.571 1.00 66.97 57 GLY B C 1
ATOM 975 O O . GLY B 1 57 ? -1.627 35.500 -8.407 1.00 68.38 57 GLY B O 1
ATOM 976 N N . VAL B 1 58 ? -2.695 35.101 -6.449 1.00 61.48 58 VAL B N 1
ATOM 977 C CA . VAL B 1 58 ? -1.930 33.913 -6.100 1.00 58.05 58 VAL B CA 1
ATOM 978 C C . VAL B 1 58 ? -2.765 32.636 -5.955 1.00 62.40 58 VAL B C 1
ATOM 979 O O . VAL B 1 58 ? -3.931 32.674 -5.534 1.00 60.07 58 VAL B O 1
ATOM 983 N N . THR B 1 59 ? -2.114 31.503 -6.253 1.00 61.07 59 THR B N 1
ATOM 984 C CA . THR B 1 59 ? -2.568 30.142 -6.026 1.00 62.47 59 THR B CA 1
ATOM 985 C C . THR B 1 59 ? -1.672 29.561 -4.939 1.00 67.98 59 THR B C 1
ATOM 986 O O . THR B 1 59 ? -0.479 29.821 -4.915 1.00 65.32 59 THR B O 1
ATOM 990 N N . VAL B 1 60 ? -2.273 28.846 -4.003 1.00 68.47 60 VAL B N 1
ATOM 991 C CA . VAL B 1 60 ? -1.617 28.257 -2.845 1.00 67.88 60 VAL B CA 1
ATOM 992 C C . VAL B 1 60 ? -1.578 26.723 -2.988 1.00 73.37 60 VAL B C 1
ATOM 993 O O . VAL B 1 60 ? -2.597 26.100 -3.306 1.00 75.74 60 VAL B O 1
ATOM 997 N N . GLU B 1 61 ? -0.417 26.128 -2.725 1.00 69.66 61 GLU B N 1
ATOM 998 C CA . GLU B 1 61 ? -0.216 24.675 -2.695 1.00 70.72 61 GLU B CA 1
ATOM 999 C C . GLU B 1 61 ? 0.507 24.262 -1.434 1.00 73.75 61 GLU B C 1
ATOM 1000 O O . GLU B 1 61 ? 1.547 24.842 -1.087 1.00 70.32 61 GLU B O 1
ATOM 1006 N N . ASP B 1 62 ? -0.044 23.254 -0.744 1.00 75.02 62 ASP B N 1
ATOM 1007 C CA . ASP B 1 62 ? 0.597 22.649 0.430 1.00 76.56 62 ASP B CA 1
ATOM 1008 C C . ASP B 1 62 ? 1.438 21.502 -0.100 1.00 82.12 62 ASP B C 1
ATOM 1009 O O . ASP B 1 62 ? 0.927 20.605 -0.756 1.00 84.30 62 ASP B O 1
ATOM 1014 N N . ILE B 1 63 ? 2.731 21.602 0.065 1.00 79.67 63 ILE B N 1
ATOM 1015 C CA . ILE B 1 63 ? 3.662 20.581 -0.430 1.00 81.61 63 ILE B CA 1
ATOM 1016 C C . ILE B 1 63 ? 3.767 19.464 0.631 1.00 89.27 63 ILE B C 1
ATOM 1017 O O . ILE B 1 63 ? 4.169 19.725 1.773 1.00 89.09 63 ILE B O 1
ATOM 1022 N N . ARG B 1 64 ? 3.299 18.252 0.273 1.00 88.65 64 ARG B N 1
ATOM 1023 C CA . ARG B 1 64 ? 3.281 17.088 1.167 1.00 110.69 64 ARG B CA 1
ATOM 1024 C C . ARG B 1 64 ? 4.244 16.003 0.722 1.00 129.49 64 ARG B C 1
ATOM 1025 O O . ARG B 1 64 ? 5.442 16.258 0.608 1.00 93.83 64 ARG B O 1
ATOM 1033 N N . MET B 1 71 ? 2.463 17.845 5.576 1.00 111.76 71 MET B N 1
ATOM 1034 C CA . MET B 1 71 ? 2.793 19.123 4.941 1.00 108.12 71 MET B CA 1
ATOM 1035 C C . MET B 1 71 ? 4.198 19.574 5.329 1.00 110.52 71 MET B C 1
ATOM 1036 O O . MET B 1 71 ? 4.474 19.795 6.516 1.00 111.81 71 MET B O 1
ATOM 1041 N N . ILE B 1 72 ? 5.075 19.725 4.322 1.00 103.88 72 ILE B N 1
ATOM 1042 C CA . ILE B 1 72 ? 6.474 20.131 4.511 1.00 101.99 72 ILE B CA 1
ATOM 1043 C C . ILE B 1 72 ? 6.697 21.636 4.230 1.00 97.95 72 ILE B C 1
ATOM 1044 O O . ILE B 1 72 ? 7.434 22.311 4.959 1.00 99.12 72 ILE B O 1
ATOM 1049 N N . LEU B 1 73 ? 6.058 22.144 3.175 1.00 85.44 73 LEU B N 1
ATOM 1050 C CA . LEU B 1 73 ? 6.308 23.453 2.621 1.00 79.70 73 LEU B CA 1
ATOM 1051 C C . LEU B 1 73 ? 5.026 24.029 2.036 1.00 76.47 73 LEU B C 1
ATOM 1052 O O . LEU B 1 73 ? 4.126 23.289 1.639 1.00 76.78 73 LEU B O 1
ATOM 1057 N N . LEU B 1 74 ? 4.966 25.349 1.971 1.00 67.37 74 LEU B N 1
ATOM 1058 C CA . LEU B 1 74 ? 3.857 26.090 1.385 1.00 65.87 74 LEU B CA 1
ATOM 1059 C C . LEU B 1 74 ? 4.402 26.832 0.139 1.00 66.17 74 LEU B C 1
ATOM 1060 O O . LEU B 1 74 ? 5.417 27.534 0.225 1.00 64.33 74 LEU B O 1
ATOM 1065 N N . ALA B 1 75 ? 3.782 26.579 -1.022 1.00 62.35 75 ALA B N 1
ATOM 1066 C CA . ALA B 1 75 ? 4.153 27.191 -2.297 1.00 61.84 75 ALA B CA 1
ATOM 1067 C C . ALA B 1 75 ? 3.014 28.091 -2.770 1.00 67.21 75 ALA B C 1
ATOM 1068 O O . ALA B 1 75 ? 1.843 27.703 -2.702 1.00 66.18 75 ALA B O 1
ATOM 1070 N N . ILE B 1 76 ? 3.365 29.321 -3.172 1.00 65.03 76 ILE B N 1
ATOM 1071 C CA . ILE B 1 76 ? 2.480 30.404 -3.625 1.00 65.45 76 ILE B CA 1
ATOM 1072 C C . ILE B 1 76 ? 2.882 30.699 -5.080 1.00 68.05 76 ILE B C 1
ATOM 1073 O O . ILE B 1 76 ? 4.037 31.039 -5.342 1.00 69.35 76 ILE B O 1
ATOM 1078 N N . PHE B 1 77 ? 1.946 30.594 -6.004 1.00 62.46 77 PHE B N 1
ATOM 1079 C CA . PHE B 1 77 ? 2.198 30.805 -7.432 1.00 62.19 77 PHE B CA 1
ATOM 1080 C C . PHE B 1 77 ? 1.427 32.014 -7.977 1.00 65.87 77 PHE B C 1
ATOM 1081 O O . PHE B 1 77 ? 0.255 32.205 -7.650 1.00 64.44 77 PHE B O 1
ATOM 1089 N N . GLY B 1 78 ? 2.065 32.756 -8.872 1.00 61.62 78 GLY B N 1
ATOM 1090 C CA . GLY B 1 78 ? 1.469 33.898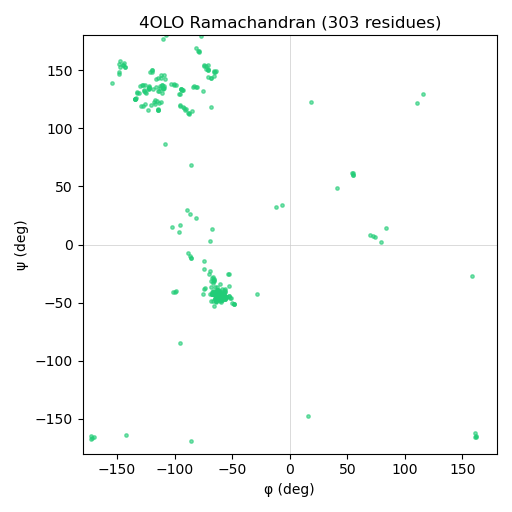 -9.550 1.00 62.14 78 GLY B CA 1
ATOM 1091 C C . GLY B 1 78 ? 2.505 34.830 -10.145 1.00 69.03 78 GLY B C 1
ATOM 1092 O O . GLY B 1 78 ? 3.679 34.469 -10.294 1.00 67.76 78 GLY B O 1
ATOM 1093 N N . ASP B 1 79 ? 2.081 36.060 -10.456 1.00 68.57 79 ASP B N 1
ATOM 1094 C CA . ASP B 1 79 ? 2.986 37.078 -10.986 1.00 70.40 79 ASP B CA 1
ATOM 1095 C C . ASP B 1 79 ? 3.821 37.538 -9.818 1.00 72.49 79 ASP B C 1
ATOM 1096 O O . ASP B 1 79 ? 3.361 37.421 -8.691 1.00 70.86 79 ASP B O 1
ATOM 1101 N N . THR B 1 80 ? 5.046 38.027 -10.069 1.00 71.20 80 THR B N 1
ATOM 1102 C CA . THR B 1 80 ? 5.992 38.497 -9.049 1.00 69.57 80 THR B CA 1
ATOM 1103 C C . THR B 1 80 ? 5.364 39.448 -8.033 1.00 71.93 80 THR B C 1
ATOM 1104 O O . THR B 1 80 ? 5.508 39.222 -6.832 1.00 72.77 80 THR B O 1
ATOM 1108 N N . ALA B 1 81 ? 4.677 40.493 -8.511 1.00 66.81 81 ALA B N 1
ATOM 1109 C CA . ALA B 1 81 ? 4.072 41.516 -7.665 1.00 66.65 81 ALA B CA 1
ATOM 1110 C C . ALA B 1 81 ? 3.098 40.937 -6.649 1.00 70.67 81 ALA B C 1
ATOM 1111 O O . ALA B 1 81 ? 3.213 41.260 -5.469 1.00 70.67 81 ALA B O 1
ATOM 1113 N N . SER B 1 82 ? 2.208 40.021 -7.091 1.00 66.84 82 SER B N 1
ATOM 1114 C CA . SER B 1 82 ? 1.201 39.342 -6.253 1.00 64.55 82 SER B CA 1
ATOM 1115 C C . SER B 1 82 ? 1.854 38.407 -5.269 1.00 68.17 82 SER B C 1
ATOM 1116 O O . SER B 1 82 ? 1.446 38.373 -4.099 1.00 68.83 82 SER B O 1
ATOM 1119 N N . VAL B 1 83 ? 2.874 37.645 -5.729 1.00 62.48 83 VAL B N 1
ATOM 1120 C CA . VAL B 1 83 ? 3.612 36.710 -4.887 1.00 60.43 83 VAL B CA 1
ATOM 1121 C C . VAL B 1 83 ? 4.367 37.491 -3.769 1.00 65.38 83 VAL B C 1
ATOM 1122 O O . VAL B 1 83 ? 4.222 37.159 -2.594 1.00 62.50 83 VAL B O 1
ATOM 1126 N N . GLU B 1 84 ? 5.089 38.574 -4.141 1.00 63.79 84 GLU B N 1
ATOM 1127 C CA . GLU B 1 84 ? 5.809 39.406 -3.184 1.00 64.12 84 GLU B CA 1
ATOM 1128 C C . GLU B 1 84 ? 4.866 40.057 -2.168 1.00 67.50 84 GLU B C 1
ATOM 1129 O O . GLU B 1 84 ? 5.166 40.048 -0.973 1.00 68.41 84 GLU B O 1
ATOM 1135 N N . ALA B 1 85 ? 3.705 40.540 -2.621 1.00 62.55 85 ALA B N 1
ATOM 1136 C CA . ALA B 1 85 ? 2.697 41.162 -1.748 1.00 61.71 85 ALA B CA 1
ATOM 1137 C C . ALA B 1 85 ? 2.137 40.144 -0.748 1.00 66.77 85 ALA B C 1
ATOM 1138 O O . ALA B 1 85 ? 1.963 40.504 0.426 1.00 67.93 85 ALA B O 1
ATOM 1140 N N . ALA B 1 86 ? 1.863 38.877 -1.210 1.00 60.25 86 ALA B N 1
ATOM 1141 C CA . ALA B 1 86 ? 1.340 37.816 -0.361 1.00 58.63 86 ALA B CA 1
ATOM 1142 C C . ALA B 1 86 ? 2.404 37.414 0.683 1.00 65.51 86 ALA B C 1
ATOM 1143 O O . ALA B 1 86 ? 2.060 37.259 1.855 1.00 67.31 86 ALA B O 1
ATOM 1145 N N . MET B 1 87 ? 3.694 37.292 0.272 1.00 62.68 87 MET B N 1
ATOM 1146 C CA . MET B 1 87 ? 4.834 36.959 1.150 1.00 62.65 87 MET B CA 1
ATOM 1147 C C . MET B 1 87 ? 4.961 38.020 2.254 1.00 66.96 87 MET B C 1
ATOM 1148 O O . MET B 1 87 ? 5.104 37.656 3.427 1.00 66.91 87 MET B O 1
ATOM 1153 N N . ASP B 1 88 ? 4.905 39.322 1.881 1.00 64.52 88 ASP B N 1
ATOM 1154 C CA . ASP B 1 88 ? 4.977 40.451 2.821 1.00 67.05 88 ASP B CA 1
ATOM 1155 C C . ASP B 1 88 ? 3.851 40.374 3.856 1.00 70.13 88 ASP B C 1
ATOM 1156 O O . ASP B 1 88 ? 4.101 40.592 5.034 1.00 71.84 88 ASP B O 1
ATOM 1161 N N . GLU B 1 89 ? 2.628 40.076 3.414 1.00 64.93 89 GLU B N 1
ATOM 1162 C CA . GLU B 1 89 ? 1.459 39.948 4.281 1.00 65.26 89 GLU B CA 1
ATOM 1163 C C . GLU B 1 89 ? 1.614 38.829 5.291 1.00 67.85 89 GLU B C 1
ATOM 1164 O O . GLU B 1 89 ? 1.298 39.025 6.468 1.00 69.14 89 GLU B O 1
ATOM 1170 N N . ILE B 1 90 ? 2.113 37.655 4.829 1.00 62.09 90 ILE B N 1
ATOM 1171 C CA . ILE B 1 90 ? 2.355 36.470 5.658 1.00 60.38 90 ILE B CA 1
ATOM 1172 C C . ILE B 1 90 ? 3.368 36.805 6.754 1.00 68.42 90 ILE B C 1
ATOM 1173 O O . ILE B 1 90 ? 3.117 36.512 7.924 1.00 71.32 90 ILE B O 1
ATOM 1178 N N . ARG B 1 91 ? 4.488 37.441 6.369 1.00 64.91 91 ARG B N 1
ATOM 1179 C CA . ARG B 1 91 ? 5.568 37.828 7.255 1.00 66.73 91 ARG B CA 1
ATOM 1180 C C . ARG B 1 91 ? 5.075 38.846 8.295 1.00 74.04 91 ARG B C 1
ATOM 1181 O O . ARG B 1 91 ? 5.379 38.686 9.467 1.00 75.65 91 ARG B O 1
ATOM 1189 N N . LYS B 1 92 ? 4.288 39.848 7.871 1.00 72.06 92 LYS B N 1
ATOM 1190 C CA . LYS B 1 92 ? 3.711 40.884 8.730 1.00 74.66 92 LYS B CA 1
ATOM 1191 C C . LYS B 1 92 ? 2.773 40.261 9.774 1.00 80.22 92 LYS B C 1
ATOM 1192 O O . LYS B 1 92 ? 2.870 40.603 10.952 1.00 81.66 92 LYS B O 1
ATOM 1198 N N . LYS B 1 93 ? 1.901 39.330 9.355 1.00 76.35 93 LYS B N 1
ATOM 1199 C CA . LYS B 1 93 ? 0.975 38.657 10.260 1.00 77.12 93 LYS B CA 1
ATOM 1200 C C . LYS B 1 93 ? 1.705 37.730 11.220 1.00 84.04 93 LYS B C 1
ATOM 1201 O O . LYS B 1 93 ? 1.287 37.583 12.367 1.00 86.11 93 LYS B O 1
ATOM 1207 N N . GLU B 1 94 ? 2.833 37.154 10.776 1.00 81.89 94 GLU B N 1
ATOM 1208 C CA . GLU B 1 94 ? 3.642 36.256 11.600 1.00 83.17 94 GLU B CA 1
ATOM 1209 C C . GLU B 1 94 ? 4.299 36.955 12.778 1.00 94.60 94 GLU B C 1
ATOM 1210 O O . GLU B 1 94 ? 4.301 36.396 13.871 1.00 95.61 94 GLU B O 1
ATOM 1216 N N . THR B 1 95 ? 4.809 38.183 12.579 1.00 97.86 95 THR B N 1
ATOM 1217 C CA . THR B 1 95 ? 5.462 38.949 13.649 1.00 103.80 95 THR B CA 1
ATOM 1218 C C . THR B 1 95 ? 4.514 39.236 14.830 1.00 117.76 95 THR B C 1
ATOM 1219 O O . THR B 1 95 ? 4.952 39.136 15.987 1.00 120.76 95 THR B O 1
ATOM 1223 N N . GLU B 1 96 ? 3.191 39.447 14.533 1.00 117.63 96 GLU B N 1
ATOM 1224 C CA . GLU B 1 96 ? 2.077 39.622 15.484 1.00 121.00 96 GLU B CA 1
ATOM 1225 C C . GLU B 1 96 ? 2.399 40.506 16.722 1.00 133.36 96 GLU B C 1
ATOM 1226 O O . GLU B 1 96 ? 2.121 40.118 17.871 1.00 136.88 96 GLU B O 1
ATOM 1232 N N . ALA B 1 97 ? 2.999 41.695 16.485 1.00 131.65 97 ALA B N 1
ATOM 1233 C CA . ALA B 1 97 ? 3.328 42.608 17.583 1.00 135.53 97 ALA B CA 1
ATOM 1234 C C . ALA B 1 97 ? 2.097 43.475 17.894 1.00 140.47 97 ALA B C 1
ATOM 1235 O O . ALA B 1 97 ? 2.075 44.680 17.623 1.00 142.08 97 ALA B O 1
ATOM 1237 N N . GLY B 1 98 ? 1.070 42.822 18.434 1.00 135.76 98 GLY B N 1
ATOM 1238 C CA . GLY B 1 98 ? -0.202 43.449 18.778 1.00 136.89 98 GLY B CA 1
ATOM 1239 C C . GLY B 1 98 ? -0.173 44.272 20.047 1.00 142.97 98 GLY B C 1
ATOM 1240 O O . GLY B 1 98 ? 0.860 44.366 20.714 1.00 144.00 98 GLY B O 1
ATOM 1241 N N . GLU B 1 99 ? -1.318 44.879 20.384 1.00 140.63 99 GLU B N 1
ATOM 1242 C CA . GLU B 1 99 ? -1.455 45.698 21.586 1.00 144.82 99 GLU B CA 1
ATOM 1243 C C . GLU B 1 99 ? -1.541 44.809 22.831 1.00 147.47 99 GLU B C 1
ATOM 1244 O O . GLU B 1 99 ? -2.261 43.808 22.829 1.00 145.44 99 GLU B O 1
ATOM 1250 N N . GLY B 1 100 ? -0.755 45.160 23.847 1.00 145.23 100 GLY B N 1
ATOM 1251 C CA . GLY B 1 100 ? -0.632 44.414 25.097 1.00 146.51 100 GLY B CA 1
ATOM 1252 C C . GLY B 1 100 ? 0.346 43.246 25.062 1.00 144.86 100 GLY B C 1
ATOM 1253 O O . GLY B 1 100 ? 0.338 42.428 25.987 1.00 146.51 100 GLY B O 1
ATOM 1254 N N . TRP B 1 101 ? 1.214 43.178 24.008 1.00 134.35 101 TRP B N 1
ATOM 1255 C CA . TRP B 1 101 ? 2.240 42.149 23.745 1.00 130.09 101 TRP B CA 1
ATOM 1256 C C . TRP B 1 101 ? 3.224 41.867 24.915 1.00 134.69 101 TRP B C 1
ATOM 1257 O O . TRP B 1 101 ? 3.761 40.761 24.997 1.00 133.36 101 TRP B O 1
ATOM 1268 N N . LEU B 1 102 ? 3.440 42.841 25.818 1.00 133.23 102 LEU B N 1
ATOM 1269 C CA . LEU B 1 102 ? 4.327 42.657 26.969 1.00 134.41 102 LEU B CA 1
ATOM 1270 C C . LEU B 1 102 ? 3.628 41.914 28.115 1.00 167.30 102 LEU B C 1
ATOM 1271 O O . LEU B 1 102 ? 2.411 42.004 28.279 1.00 128.20 102 LEU B O 1
ATOM 1276 N N . MET C 1 1 ? 28.320 34.213 11.661 1.00 90.69 1 MET C N 1
ATOM 1277 C CA . MET C 1 1 ? 28.406 35.494 12.351 1.00 86.86 1 MET C CA 1
ATOM 1278 C C . MET C 1 1 ? 27.286 36.492 12.076 1.00 85.63 1 MET C C 1
ATOM 1279 O O . MET C 1 1 ? 26.677 36.437 11.013 1.00 86.44 1 MET C O 1
ATOM 1284 N N . GLU C 1 2 ? 26.993 37.373 13.068 1.00 77.30 2 GLU C N 1
ATOM 1285 C CA . GLU C 1 2 ? 25.931 38.378 13.040 1.00 75.21 2 GLU C CA 1
ATOM 1286 C C . GLU C 1 2 ? 26.488 39.731 12.664 1.00 73.99 2 GLU C C 1
ATOM 1287 O O . GLU C 1 2 ? 27.539 40.128 13.162 1.00 72.08 2 GLU C O 1
ATOM 1293 N N . TYR C 1 3 ? 25.767 40.454 11.798 1.00 69.53 3 TYR C N 1
ATOM 1294 C CA . TYR C 1 3 ? 26.176 41.778 11.320 1.00 67.61 3 TYR C CA 1
ATOM 1295 C C . TYR C 1 3 ? 25.090 42.786 11.574 1.00 71.58 3 TYR C C 1
ATOM 1296 O O . TYR C 1 3 ? 23.941 42.549 11.217 1.00 73.62 3 TYR C O 1
ATOM 1305 N N . ARG C 1 4 ? 25.441 43.923 12.162 1.00 67.06 4 ARG C N 1
ATOM 1306 C CA . ARG C 1 4 ? 24.477 45.003 12.404 1.00 67.28 4 ARG C CA 1
ATOM 1307 C C . ARG C 1 4 ? 25.156 46.336 12.190 1.00 70.95 4 ARG C C 1
ATOM 1308 O O . ARG C 1 4 ? 26.359 46.457 12.400 1.00 69.13 4 ARG C O 1
ATOM 1316 N N . ILE C 1 5 ? 24.377 47.348 11.827 1.00 70.13 5 ILE C N 1
ATOM 1317 C CA . ILE C 1 5 ? 24.879 48.708 11.694 1.00 70.95 5 ILE C CA 1
ATOM 1318 C C . ILE C 1 5 ? 23.995 49.654 12.522 1.00 76.31 5 ILE C C 1
ATOM 1319 O O . ILE C 1 5 ? 22.782 49.496 12.531 1.00 77.63 5 ILE C O 1
ATOM 1324 N N . ILE C 1 6 ? 24.608 50.601 13.245 1.00 72.84 6 ILE C N 1
ATOM 1325 C CA . ILE C 1 6 ? 23.913 51.633 14.007 1.00 73.01 6 ILE C CA 1
ATOM 1326 C C . ILE C 1 6 ? 24.256 52.957 13.351 1.00 81.75 6 ILE C C 1
ATOM 1327 O O . ILE C 1 6 ? 25.422 53.357 13.332 1.00 82.72 6 ILE C O 1
ATOM 1332 N N . LYS C 1 7 ? 23.244 53.632 12.791 1.00 81.43 7 LYS C N 1
ATOM 1333 C CA . LYS C 1 7 ? 23.427 54.935 12.132 1.00 83.68 7 LYS C CA 1
ATOM 1334 C C . LYS C 1 7 ? 23.143 56.048 13.119 1.00 88.34 7 LYS C C 1
ATOM 1335 O O . LYS C 1 7 ? 22.165 55.970 13.873 1.00 88.62 7 LYS C O 1
ATOM 1341 N N . SER C 1 8 ? 24.030 57.057 13.146 1.00 86.27 8 SER C N 1
ATOM 1342 C CA . SER C 1 8 ? 23.984 58.235 14.037 1.00 88.11 8 SER C CA 1
ATOM 1343 C C . SER C 1 8 ? 23.913 57.777 15.495 1.00 86.72 8 SER C C 1
ATOM 1344 O O . SER C 1 8 ? 22.921 58.033 16.157 1.00 86.96 8 SER C O 1
ATOM 1347 N N . PRO C 1 9 ? 24.901 57.022 16.005 1.00 80.23 9 PRO C N 1
ATOM 1348 C CA . PRO C 1 9 ? 24.784 56.527 17.391 1.00 78.31 9 PRO C CA 1
ATOM 1349 C C . PRO C 1 9 ? 24.799 57.640 18.422 1.00 83.57 9 PRO C C 1
ATOM 1350 O O . PRO C 1 9 ? 25.432 58.677 18.191 1.00 87.16 9 PRO C O 1
ATOM 1354 N N . THR C 1 10 ? 24.096 57.441 19.546 1.00 76.38 10 THR C N 1
ATOM 1355 C CA . THR C 1 10 ? 24.106 58.432 20.625 1.00 78.11 10 THR C CA 1
ATOM 1356 C C . THR C 1 10 ? 25.410 58.253 21.409 1.00 82.22 10 THR C C 1
ATOM 1357 O O . THR C 1 10 ? 26.073 57.228 21.259 1.00 80.88 10 THR C O 1
ATOM 1361 N N . GLN C 1 11 ? 25.767 59.222 22.249 1.00 82.49 11 GLN C N 1
ATOM 1362 C CA . GLN C 1 11 ? 26.946 59.137 23.106 1.00 84.27 11 GLN C CA 1
ATOM 1363 C C . GLN C 1 11 ? 26.824 57.942 24.065 1.00 89.72 11 GLN C C 1
ATOM 1364 O O . GLN C 1 11 ? 27.798 57.211 24.235 1.00 90.22 11 GLN C O 1
ATOM 1370 N N . GLY C 1 12 ? 25.616 57.714 24.592 1.00 86.65 12 GLY C N 1
ATOM 1371 C CA . GLY C 1 12 ? 25.278 56.601 25.477 1.00 85.10 12 GLY C CA 1
ATOM 1372 C C . GLY C 1 12 ? 25.574 55.251 24.862 1.00 85.65 12 GLY C C 1
ATOM 1373 O O . GLY C 1 12 ? 26.136 54.382 25.532 1.00 86.01 12 GLY C O 1
ATOM 1374 N N . THR C 1 13 ? 25.239 55.084 23.565 1.00 80.18 13 THR C N 1
ATOM 1375 C CA . THR C 1 13 ? 25.508 53.855 22.785 1.00 76.75 13 THR C CA 1
ATOM 1376 C C . THR C 1 13 ? 27.024 53.650 22.691 1.00 82.00 13 THR C C 1
ATOM 1377 O O . THR C 1 13 ? 27.505 52.546 22.947 1.00 79.84 13 THR C O 1
ATOM 1381 N N . ILE C 1 14 ? 27.772 54.731 22.368 1.00 82.29 14 ILE C N 1
ATOM 1382 C CA . ILE C 1 14 ? 29.235 54.723 22.298 1.00 83.36 14 ILE C CA 1
ATOM 1383 C C . ILE C 1 14 ? 29.833 54.415 23.683 1.00 91.25 14 ILE C C 1
ATOM 1384 O O . ILE C 1 14 ? 30.814 53.682 23.761 1.00 91.77 14 ILE C O 1
ATOM 1389 N N . ASP C 1 15 ? 29.208 54.913 24.766 1.00 90.70 15 ASP C N 1
ATOM 1390 C CA 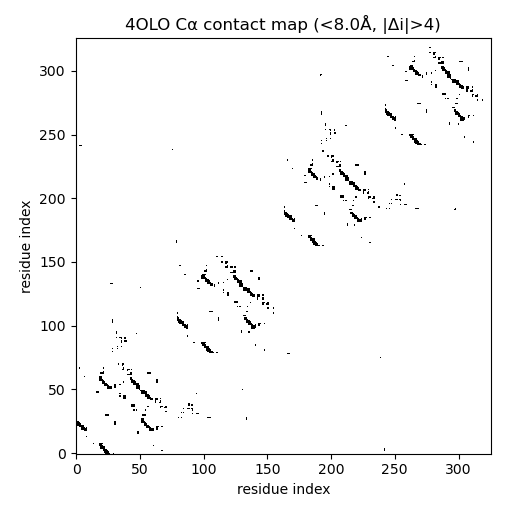. ASP C 1 15 ? 29.645 54.655 26.140 1.00 93.52 15 ASP C CA 1
ATOM 1391 C C . ASP C 1 15 ? 29.499 53.183 26.518 1.00 95.30 15 ASP C C 1
ATOM 1392 O O . ASP C 1 15 ? 30.409 52.641 27.136 1.00 95.91 15 ASP C O 1
ATOM 1397 N N . ILE C 1 16 ? 28.380 52.531 26.112 1.00 89.92 16 ILE C N 1
ATOM 1398 C CA . ILE C 1 16 ? 28.110 51.107 26.353 1.00 87.70 16 ILE C CA 1
ATOM 1399 C C . ILE C 1 16 ? 29.210 50.259 25.713 1.00 91.62 16 ILE C C 1
ATOM 1400 O O . ILE C 1 16 ? 29.762 49.388 26.380 1.00 93.37 16 ILE C O 1
ATOM 1405 N N . LEU C 1 17 ? 29.561 50.551 24.446 1.00 86.54 17 LEU C N 1
ATOM 1406 C CA . LEU C 1 17 ? 30.594 49.840 23.683 1.00 85.12 17 LEU C CA 1
ATOM 1407 C C . LEU C 1 17 ? 32.012 50.079 24.196 1.00 98.04 17 LEU C C 1
ATOM 1408 O O . LEU C 1 17 ? 32.829 49.155 24.189 1.00 98.07 17 LEU C O 1
ATOM 1413 N N . CYS C 1 18 ? 32.334 51.331 24.542 1.00 101.11 18 CYS C N 1
ATOM 1414 C CA . CYS C 1 18 ? 33.662 51.688 24.996 1.00 105.95 18 CYS C CA 1
ATOM 1415 C C . CYS C 1 18 ? 33.839 51.695 26.529 1.00 113.42 18 CYS C C 1
ATOM 1416 O O . CYS C 1 18 ? 34.845 52.204 27.017 1.00 117.82 18 CYS C O 1
ATOM 1419 N N . ARG C 1 19 ? 32.894 51.057 27.278 1.00 108.35 19 ARG C N 1
ATOM 1420 C CA . ARG C 1 19 ? 32.895 50.929 28.752 1.00 112.91 19 ARG C CA 1
ATOM 1421 C C . ARG C 1 19 ? 34.042 50.035 29.235 1.00 146.80 19 ARG C C 1
ATOM 1422 O O . ARG C 1 19 ? 34.575 49.235 28.468 1.00 109.15 19 ARG C O 1
ATOM 1430 N N . ASP C 1 33 ? 29.555 58.606 13.295 1.00 94.44 33 ASP C N 1
ATOM 1431 C CA . ASP C 1 33 ? 28.550 58.711 12.231 1.00 95.27 33 ASP C CA 1
ATOM 1432 C C . ASP C 1 33 ? 27.784 57.402 12.032 1.00 93.62 33 ASP C C 1
ATOM 1433 O O . ASP C 1 33 ? 26.563 57.415 11.843 1.00 92.47 33 ASP C O 1
ATOM 1438 N N . ALA C 1 34 ? 28.518 56.271 12.052 1.00 86.49 34 ALA C N 1
ATOM 1439 C CA . ALA C 1 34 ? 27.974 54.920 11.945 1.00 81.92 34 ALA C CA 1
ATOM 1440 C C . ALA C 1 34 ? 28.828 53.956 12.744 1.00 82.99 34 ALA C C 1
ATOM 1441 O O . ALA C 1 34 ? 30.043 54.150 12.866 1.00 83.71 34 ALA C O 1
ATOM 1443 N N . ILE C 1 35 ? 28.198 52.915 13.296 1.00 75.86 35 ILE C N 1
ATOM 1444 C CA . ILE C 1 35 ? 28.904 51.857 13.991 1.00 72.53 35 ILE C CA 1
ATOM 1445 C C . ILE C 1 35 ? 28.435 50.574 13.374 1.00 74.90 35 ILE C C 1
ATOM 1446 O O . ILE C 1 35 ? 27.239 50.289 13.386 1.00 74.47 35 ILE C O 1
ATOM 1451 N N . GLY C 1 36 ? 29.378 49.839 12.794 1.00 69.93 36 GLY C N 1
ATOM 1452 C CA . GLY C 1 36 ? 29.150 48.516 12.249 1.00 67.02 36 GLY C CA 1
ATOM 1453 C C . GLY C 1 36 ? 29.519 47.566 13.354 1.00 68.72 36 GLY C C 1
ATOM 1454 O O . GLY C 1 36 ? 30.538 47.752 14.020 1.00 68.88 36 GLY C O 1
ATOM 1455 N N . LEU C 1 37 ? 28.681 46.576 13.599 1.00 64.86 37 LEU C N 1
ATOM 1456 C CA . LEU C 1 37 ? 28.929 45.585 14.648 1.00 63.15 37 LEU C CA 1
ATOM 1457 C C . LEU C 1 37 ? 28.959 44.188 14.053 1.00 66.80 37 LEU C C 1
ATOM 1458 O O . LEU C 1 37 ? 28.120 43.854 13.212 1.00 65.86 37 LEU C O 1
ATOM 1463 N N . ILE C 1 38 ? 29.934 43.385 14.472 1.00 64.98 38 ILE C N 1
ATOM 1464 C CA . ILE C 1 38 ? 30.083 42.002 14.021 1.00 66.59 38 ILE C CA 1
ATOM 1465 C C . ILE C 1 38 ? 30.347 41.131 15.242 1.00 69.60 38 ILE C C 1
ATOM 1466 O O . ILE C 1 38 ? 31.237 41.422 16.046 1.00 68.57 38 ILE C O 1
ATOM 1471 N N . GLN C 1 39 ? 29.524 40.105 15.404 1.00 67.26 39 GLN C N 1
ATOM 1472 C CA . GLN C 1 39 ? 29.632 39.162 16.507 1.00 68.57 39 GLN C CA 1
ATOM 1473 C C . GLN C 1 39 ? 29.797 37.783 15.933 1.00 73.88 39 GLN C C 1
ATOM 1474 O O . GLN C 1 39 ? 29.058 37.417 15.018 1.00 75.71 39 GLN C O 1
ATOM 1480 N N . GLY C 1 40 ? 30.736 37.028 16.493 1.00 68.18 40 GLY C N 1
ATOM 1481 C CA . GLY C 1 40 ? 31.019 35.667 16.060 1.00 67.84 40 GLY C CA 1
ATOM 1482 C C . GLY C 1 40 ? 31.991 34.994 16.986 1.00 70.85 40 GLY C C 1
ATOM 1483 O O . GLY C 1 40 ? 32.257 35.493 18.084 1.00 70.16 40 GLY C O 1
ATOM 1484 N N . ARG C 1 41 ? 32.523 33.847 16.551 1.00 68.68 41 ARG C N 1
ATOM 1485 C CA . ARG C 1 41 ? 33.532 33.109 17.294 1.00 70.50 41 ARG C CA 1
ATOM 1486 C C . ARG C 1 41 ? 34.830 33.908 17.223 1.00 74.85 41 ARG C C 1
ATOM 1487 O O . ARG C 1 41 ? 35.039 34.661 16.254 1.00 73.63 41 ARG C O 1
ATOM 1495 N N . MET C 1 42 ? 35.682 33.803 18.251 1.00 74.60 42 MET C N 1
ATOM 1496 C CA . MET C 1 42 ? 36.907 34.602 18.264 1.00 76.08 42 MET C CA 1
ATOM 1497 C C . MET C 1 42 ? 37.775 34.507 17.021 1.00 76.82 42 MET C C 1
ATOM 1498 O O . MET C 1 42 ? 38.222 35.539 16.530 1.00 76.10 42 MET C O 1
ATOM 1503 N N . ILE C 1 43 ? 37.991 33.286 16.504 1.00 72.70 43 ILE C N 1
ATOM 1504 C CA . ILE C 1 43 ? 38.796 33.065 15.299 1.00 72.06 43 ILE C CA 1
ATOM 1505 C C . ILE C 1 43 ? 38.259 33.897 14.113 1.00 73.72 43 ILE C C 1
ATOM 1506 O O . ILE C 1 43 ? 39.036 34.569 13.452 1.00 73.62 43 ILE C O 1
ATOM 1511 N N . GLU C 1 44 ? 36.925 33.898 13.916 1.00 68.90 44 GLU C N 1
ATOM 1512 C CA . GLU C 1 44 ? 36.225 34.629 12.864 1.00 67.65 44 GLU C CA 1
ATOM 1513 C C . GLU C 1 44 ? 36.396 36.138 13.059 1.00 70.31 44 GLU C C 1
ATOM 1514 O O . GLU C 1 44 ? 36.627 36.856 12.075 1.00 68.73 44 GLU C O 1
ATOM 1520 N N A MET C 1 45 ? 36.225 36.624 14.319 0.60 66.55 45 MET C N 1
ATOM 1521 N N B MET C 1 45 ? 36.290 36.602 14.313 0.40 66.87 45 MET C N 1
ATOM 1522 C CA A MET C 1 45 ? 36.353 38.034 14.706 0.60 65.43 45 MET C CA 1
ATOM 1523 C CA B MET C 1 45 ? 36.410 38.009 14.670 0.40 65.92 45 MET C CA 1
ATOM 1524 C C A MET C 1 45 ? 37.775 38.590 14.493 0.60 70.50 45 MET C C 1
ATOM 1525 C C B MET C 1 45 ? 37.799 38.593 14.517 0.40 70.41 45 MET C C 1
ATOM 1526 O O A MET C 1 45 ? 37.894 39.728 14.036 0.60 70.51 45 MET C O 1
ATOM 1527 O O B MET C 1 45 ? 37.918 39.749 14.109 0.40 70.22 45 MET C O 1
ATOM 1536 N N . VAL C 1 46 ? 38.844 37.786 14.789 1.00 67.05 46 VAL C N 1
ATOM 1537 C CA . VAL C 1 46 ? 40.248 38.190 14.610 1.00 67.42 46 VAL C CA 1
ATOM 1538 C C . VAL C 1 46 ? 40.513 38.370 13.088 1.00 72.75 46 VAL C C 1
ATOM 1539 O O . VAL C 1 46 ? 41.135 39.356 12.684 1.00 75.39 46 VAL C O 1
ATOM 1543 N N . CYS C 1 47 ? 39.952 37.472 12.258 1.00 66.78 47 CYS C N 1
ATOM 1544 C CA . CYS C 1 47 ? 40.038 37.540 10.798 1.00 65.48 47 CYS C CA 1
ATOM 1545 C C . CYS C 1 47 ? 39.323 38.767 10.258 1.00 68.07 47 CYS C C 1
ATOM 1546 O O . CYS C 1 47 ? 39.883 39.478 9.435 1.00 70.22 47 CYS C O 1
ATOM 1549 N N . ALA C 1 48 ? 38.108 39.030 10.748 1.00 63.48 48 ALA C N 1
ATOM 1550 C CA . ALA C 1 48 ? 37.266 40.187 10.409 1.00 61.83 48 ALA C CA 1
ATOM 1551 C C . ALA C 1 48 ? 37.976 41.497 10.813 1.00 66.72 48 ALA C C 1
ATOM 1552 O O . ALA C 1 48 ? 37.977 42.458 10.035 1.00 68.85 48 ALA C O 1
ATOM 1554 N N . ALA C 1 49 ? 38.620 41.517 12.009 1.00 62.31 49 ALA C N 1
ATOM 1555 C CA . ALA C 1 49 ? 39.363 42.667 12.530 1.00 62.94 49 ALA C CA 1
ATOM 1556 C C . ALA C 1 49 ? 40.467 43.049 11.559 1.00 69.18 49 ALA C C 1
ATOM 1557 O O . ALA C 1 49 ? 40.686 44.237 11.328 1.00 70.22 49 ALA C O 1
ATOM 1559 N N . ASP C 1 50 ? 41.132 42.044 10.943 1.00 65.98 50 ASP C N 1
ATOM 1560 C CA . ASP C 1 50 ? 42.192 42.306 9.974 1.00 66.12 50 ASP C CA 1
ATOM 1561 C C . ASP C 1 50 ? 41.678 42.982 8.709 1.00 72.90 50 ASP C C 1
ATOM 1562 O O . ASP C 1 50 ? 42.322 43.911 8.217 1.00 76.27 50 ASP C O 1
ATOM 1567 N N . VAL C 1 51 ? 40.521 42.533 8.193 1.00 68.81 51 VAL C N 1
ATOM 1568 C CA . VAL C 1 51 ? 39.892 43.107 6.996 1.00 69.56 51 VAL C CA 1
ATOM 1569 C C . VAL C 1 51 ? 39.504 44.558 7.300 1.00 75.48 51 VAL C C 1
ATOM 1570 O O . VAL C 1 51 ? 39.828 45.450 6.523 1.00 77.95 51 VAL C O 1
ATOM 1574 N N . ALA C 1 52 ? 38.887 44.788 8.471 1.00 71.40 52 ALA C N 1
ATOM 1575 C CA . ALA C 1 52 ? 38.468 46.106 8.934 1.00 71.30 52 ALA C CA 1
ATOM 1576 C C . ALA C 1 52 ? 39.646 47.046 9.120 1.00 77.48 52 ALA C C 1
ATOM 1577 O O . ALA C 1 52 ? 39.534 48.206 8.735 1.00 81.11 52 ALA C O 1
ATOM 1579 N N . GLU C 1 53 ? 40.780 46.563 9.670 1.00 73.78 53 GLU C N 1
ATOM 1580 C CA . GLU C 1 53 ? 41.980 47.399 9.854 1.00 76.94 53 GLU C CA 1
ATOM 1581 C C . GLU C 1 53 ? 42.585 47.828 8.516 1.00 82.14 53 GLU C C 1
ATOM 1582 O O . GLU C 1 53 ? 43.193 48.883 8.443 1.00 84.89 53 GLU C O 1
ATOM 1588 N N . LYS C 1 54 ? 42.420 47.006 7.474 1.00 77.98 54 LYS C N 1
ATOM 1589 C CA . LYS C 1 54 ? 42.921 47.267 6.123 1.00 79.82 54 LYS C CA 1
ATOM 1590 C C . LYS C 1 54 ? 41.934 48.115 5.299 1.00 86.48 54 LYS C C 1
ATOM 1591 O O . LYS C 1 54 ? 42.301 48.586 4.222 1.00 90.09 54 LYS C O 1
ATOM 1597 N N . ALA C 1 55 ? 40.688 48.300 5.800 1.00 81.58 55 ALA C N 1
ATOM 1598 C CA . ALA C 1 55 ? 39.639 49.106 5.153 1.00 82.77 55 ALA C CA 1
ATOM 1599 C C . ALA C 1 55 ? 39.809 50.604 5.417 1.00 89.57 55 ALA C C 1
ATOM 1600 O O . ALA C 1 55 ? 40.059 51.013 6.556 1.00 88.49 55 ALA C O 1
ATOM 1602 N N . VAL C 1 56 ? 39.654 51.413 4.355 1.00 89.55 56 VAL C N 1
ATOM 1603 C CA . VAL C 1 56 ? 39.734 52.879 4.382 1.00 92.76 56 VAL C CA 1
ATOM 1604 C C . VAL C 1 56 ? 38.542 53.487 5.150 1.00 96.29 56 VAL C C 1
ATOM 1605 O O . VAL C 1 56 ? 37.422 52.976 5.087 1.00 94.11 56 VAL C O 1
ATOM 1609 N N . GLY C 1 57 ? 38.817 54.566 5.873 1.00 95.61 57 GLY C N 1
ATOM 1610 C CA . GLY C 1 57 ? 37.829 55.375 6.581 1.00 95.73 57 GLY C CA 1
ATOM 1611 C C . GLY C 1 57 ? 37.223 54.824 7.845 1.00 96.37 57 GLY C C 1
ATOM 1612 O O . GLY C 1 57 ? 36.304 55.438 8.396 1.00 96.81 57 GLY C O 1
ATOM 1613 N N . VAL C 1 58 ? 37.726 53.678 8.323 1.00 90.12 58 VAL C N 1
ATOM 1614 C CA . VAL C 1 58 ? 37.205 53.038 9.536 1.00 86.22 58 VAL C CA 1
ATOM 1615 C C . VAL C 1 58 ? 38.245 52.848 10.633 1.00 91.39 58 VAL C C 1
ATOM 1616 O O . VAL C 1 58 ? 39.422 52.605 10.355 1.00 92.18 58 VAL C O 1
ATOM 1620 N N . THR C 1 59 ? 37.769 52.912 11.881 1.00 87.68 59 THR C N 1
ATOM 1621 C CA . THR C 1 59 ? 38.484 52.633 13.125 1.00 87.46 59 THR C CA 1
ATOM 1622 C C . THR C 1 59 ? 37.861 51.345 13.680 1.00 87.12 59 THR C C 1
ATOM 1623 O O . THR C 1 59 ? 36.651 51.150 13.608 1.00 84.34 59 THR C O 1
ATOM 1627 N N . VAL C 1 60 ? 38.700 50.450 14.155 1.00 84.18 60 VAL C N 1
ATOM 1628 C CA . VAL C 1 60 ? 38.312 49.136 14.649 1.00 81.99 60 VAL C CA 1
ATOM 1629 C C . VAL C 1 60 ? 38.480 49.067 16.166 1.00 87.77 60 VAL C C 1
ATOM 1630 O O . VAL C 1 60 ? 39.506 49.502 16.690 1.00 91.55 60 VAL C O 1
ATOM 1634 N N . GLU C 1 61 ? 37.478 48.523 16.864 1.00 81.93 61 GLU C N 1
ATOM 1635 C CA . GLU C 1 61 ? 37.528 48.289 18.308 1.00 82.94 61 GLU C CA 1
ATOM 1636 C C . GLU C 1 61 ? 37.066 46.882 18.636 1.00 84.38 61 GLU C C 1
ATOM 1637 O O . GLU C 1 61 ? 36.023 46.433 18.154 1.00 80.62 61 GLU C O 1
ATOM 1643 N N . ASP C 1 62 ? 37.863 46.182 19.437 1.00 83.78 62 ASP C N 1
ATOM 1644 C CA . ASP C 1 62 ? 37.537 44.848 19.922 1.00 83.26 62 ASP C CA 1
ATOM 1645 C C . ASP C 1 62 ? 36.847 45.085 21.261 1.00 87.28 62 ASP C C 1
ATOM 1646 O O . ASP C 1 62 ? 37.414 45.712 22.161 1.00 89.44 62 ASP C O 1
ATOM 1651 N N . ILE C 1 63 ? 35.591 44.674 21.350 1.00 82.28 63 ILE C N 1
ATOM 1652 C CA . ILE C 1 63 ? 34.793 44.870 22.556 1.00 83.50 63 ILE C CA 1
ATOM 1653 C C . ILE C 1 63 ? 35.030 43.676 23.482 1.00 91.71 63 ILE C C 1
ATOM 1654 O O . ILE C 1 63 ? 34.708 42.536 23.124 1.00 90.75 63 ILE C O 1
ATOM 1659 N N . ARG C 1 64 ? 35.690 43.935 24.630 1.00 92.46 64 ARG C N 1
ATOM 1660 C CA . ARG C 1 64 ? 36.049 42.915 25.618 1.00 125.28 64 ARG C CA 1
ATOM 1661 C C . ARG C 1 64 ? 35.222 43.045 26.890 1.00 160.95 64 ARG C C 1
ATOM 1662 O O . ARG C 1 64 ? 33.994 42.966 26.824 1.00 121.90 64 ARG C O 1
ATOM 1670 N N . MET C 1 71 ? 37.293 38.994 24.202 1.00 117.65 71 MET C N 1
ATOM 1671 C CA . MET C 1 71 ? 36.604 39.623 23.075 1.00 113.65 71 MET C CA 1
ATOM 1672 C C . MET C 1 71 ? 35.221 39.021 22.794 1.00 113.95 71 MET C C 1
ATOM 1673 O O . MET C 1 71 ? 35.093 37.837 22.465 1.00 114.24 71 MET C O 1
ATOM 1678 N N . ILE C 1 72 ? 34.196 39.871 22.886 1.00 106.43 72 ILE C N 1
ATOM 1679 C CA . ILE C 1 72 ? 32.803 39.497 22.653 1.00 103.61 72 ILE C CA 1
ATOM 1680 C C . ILE C 1 72 ? 32.313 39.928 21.246 1.00 100.26 72 ILE C C 1
ATOM 1681 O O . ILE C 1 72 ? 31.605 39.180 20.562 1.00 102.42 72 ILE C O 1
ATOM 1686 N N . LEU C 1 73 ? 32.709 41.126 20.828 1.00 86.66 73 LEU C N 1
ATOM 1687 C CA . LEU C 1 73 ? 32.193 41.794 19.658 1.00 79.62 73 LEU C CA 1
ATOM 1688 C C . LEU C 1 73 ? 33.265 42.651 18.994 1.00 76.49 73 LEU C C 1
ATOM 1689 O O . LEU C 1 73 ? 34.228 43.081 19.634 1.00 75.64 73 LEU C O 1
ATOM 1694 N N . LEU C 1 74 ? 33.066 42.926 17.710 1.00 69.42 74 LEU C N 1
ATOM 1695 C CA . LEU C 1 74 ? 33.938 43.787 16.930 1.00 69.03 74 LEU C CA 1
ATOM 1696 C C . LEU C 1 74 ? 33.122 44.996 16.480 1.00 71.63 74 LEU C C 1
ATOM 1697 O O . LEU C 1 74 ? 32.050 44.833 15.905 1.00 71.67 74 LEU C O 1
ATOM 1702 N N . ALA C 1 75 ? 33.592 46.201 16.797 1.00 68.87 75 ALA C N 1
ATOM 1703 C CA . ALA C 1 75 ? 32.924 47.455 16.416 1.00 69.00 75 ALA C CA 1
ATOM 1704 C C . ALA C 1 75 ? 33.813 48.213 15.411 1.00 74.51 75 ALA C C 1
ATOM 1705 O O . ALA C 1 75 ? 35.029 48.309 15.602 1.00 74.24 75 ALA C O 1
ATOM 1707 N N . ILE C 1 76 ? 33.201 48.678 14.313 1.00 72.20 76 ILE C N 1
ATOM 1708 C CA . ILE C 1 76 ? 33.837 49.422 13.220 1.00 74.40 76 ILE C CA 1
ATOM 1709 C C . ILE C 1 76 ? 33.194 50.821 13.192 1.00 79.03 76 ILE C C 1
ATOM 1710 O O . ILE C 1 76 ? 31.977 50.927 13.081 1.00 78.29 76 ILE C O 1
ATOM 1715 N N . PHE C 1 77 ? 34.003 51.874 13.355 1.00 77.18 77 PHE C N 1
ATOM 1716 C CA . PHE C 1 77 ? 33.537 53.261 13.404 1.00 79.26 77 PHE C CA 1
ATOM 1717 C C . PHE C 1 77 ? 33.997 54.054 12.198 1.00 85.92 77 PHE C C 1
ATOM 1718 O O . PHE C 1 77 ? 35.134 53.906 11.759 1.00 85.69 77 PHE C O 1
ATOM 1726 N N . GLY C 1 78 ? 33.138 54.940 11.720 1.00 84.50 78 GLY C N 1
ATOM 1727 C CA . GLY C 1 78 ? 33.444 55.819 10.605 1.00 87.99 78 GLY C CA 1
ATOM 1728 C C . GLY C 1 78 ? 32.178 56.373 10.010 1.00 96.40 78 GLY C C 1
ATOM 1729 O O . GLY C 1 78 ? 31.118 56.308 10.633 1.00 95.91 78 GLY C O 1
ATOM 1730 N N . ASP C 1 79 ? 32.281 56.935 8.810 1.00 98.06 79 ASP C N 1
ATOM 1731 C CA . ASP C 1 79 ? 31.135 57.440 8.059 1.00 100.45 79 ASP C CA 1
ATOM 1732 C C . ASP C 1 79 ? 30.406 56.198 7.540 1.00 100.45 79 ASP C C 1
ATOM 1733 O O . ASP C 1 79 ? 31.029 55.144 7.409 1.00 98.14 79 ASP C O 1
ATOM 1738 N N . THR C 1 80 ? 29.100 56.312 7.281 1.00 96.80 80 THR C N 1
ATOM 1739 C CA . THR C 1 80 ? 28.240 55.226 6.794 1.00 93.90 80 THR C CA 1
ATOM 1740 C C . THR C 1 80 ? 28.832 54.474 5.597 1.00 95.82 80 THR C C 1
ATOM 1741 O O . THR C 1 80 ? 28.912 53.251 5.643 1.00 91.56 80 THR C O 1
ATOM 1745 N N . ALA C 1 81 ? 29.258 55.208 4.548 1.00 95.23 81 ALA C N 1
ATOM 1746 C CA . ALA C 1 81 ? 29.804 54.638 3.320 1.00 95.69 81 ALA C CA 1
ATOM 1747 C C . ALA C 1 81 ? 31.003 53.728 3.577 1.00 95.72 81 ALA C C 1
ATOM 1748 O O . ALA C 1 81 ? 31.026 52.608 3.064 1.00 92.79 81 ALA C O 1
ATOM 1750 N N . SER C 1 82 ? 31.962 54.189 4.411 1.00 92.66 82 SER C N 1
ATOM 1751 C CA . SER C 1 82 ? 33.177 53.453 4.771 1.00 90.96 82 SER C CA 1
ATOM 1752 C C . SER C 1 82 ? 32.851 52.235 5.612 1.00 93.20 82 SER C C 1
ATOM 1753 O O . SER C 1 82 ? 33.440 51.165 5.402 1.00 92.11 82 SER C O 1
ATOM 1756 N N . VAL C 1 83 ? 31.921 52.398 6.585 1.00 88.09 83 VAL C N 1
ATOM 1757 C CA . VAL C 1 83 ? 31.486 51.312 7.469 1.00 83.18 83 VAL C CA 1
ATOM 1758 C C . VAL C 1 83 ? 30.783 50.222 6.630 1.00 85.31 83 VAL C C 1
ATOM 1759 O O . VAL C 1 83 ? 31.162 49.067 6.725 1.00 82.65 83 VAL C O 1
ATOM 1763 N N . GLU C 1 84 ? 29.839 50.610 5.750 1.00 83.83 84 GLU C N 1
ATOM 1764 C CA . GLU C 1 84 ? 29.125 49.677 4.880 1.00 83.69 84 GLU C CA 1
ATOM 1765 C C . GLU C 1 84 ? 30.076 48.918 3.950 1.00 87.22 84 GLU C C 1
ATOM 1766 O O . GLU C 1 84 ? 29.940 47.701 3.820 1.00 86.27 84 GLU C O 1
ATOM 1772 N N . ALA C 1 85 ? 31.086 49.607 3.389 1.00 83.12 85 ALA C N 1
ATOM 1773 C CA . ALA C 1 85 ? 32.100 48.989 2.535 1.00 83.26 85 ALA C CA 1
ATOM 1774 C C . ALA C 1 85 ? 32.930 47.969 3.324 1.00 85.53 85 ALA C C 1
ATOM 1775 O O . ALA C 1 85 ? 33.131 46.841 2.851 1.00 86.05 85 ALA C O 1
ATOM 1777 N N . ALA C 1 86 ? 33.389 48.349 4.535 1.00 79.61 86 ALA C N 1
ATOM 1778 C CA . ALA C 1 86 ? 34.173 47.449 5.377 1.00 77.38 86 ALA C CA 1
ATOM 1779 C C . ALA C 1 86 ? 33.358 46.200 5.752 1.00 81.85 86 ALA C C 1
ATOM 1780 O O . ALA C 1 86 ? 33.907 45.099 5.677 1.00 82.32 86 ALA C O 1
ATOM 1782 N N . MET C 1 87 ? 32.051 46.363 6.088 1.00 77.98 87 MET C N 1
ATOM 1783 C CA . MET C 1 87 ? 31.137 45.268 6.444 1.00 77.65 87 MET C CA 1
ATOM 1784 C C . MET C 1 87 ? 31.021 44.319 5.253 1.00 82.31 87 MET C C 1
ATOM 1785 O O . MET C 1 87 ? 31.101 43.102 5.439 1.00 80.86 87 MET C O 1
ATOM 1790 N N . ASP C 1 88 ? 30.864 44.887 4.029 1.00 81.06 88 ASP C N 1
ATOM 1791 C CA . ASP C 1 88 ? 30.737 44.155 2.767 1.00 83.47 88 ASP C CA 1
ATOM 1792 C C . ASP C 1 88 ? 31.961 43.288 2.547 1.00 85.65 88 ASP C C 1
ATOM 1793 O O . ASP C 1 88 ? 31.810 42.109 2.228 1.00 84.72 88 ASP C O 1
ATOM 1798 N N . GLU C 1 89 ? 33.167 43.868 2.735 1.00 82.44 89 GLU C N 1
ATOM 1799 C CA . GLU C 1 89 ? 34.448 43.179 2.558 1.00 82.81 89 GLU C CA 1
ATOM 1800 C C . GLU C 1 89 ? 34.585 42.005 3.526 1.00 84.31 89 GLU C C 1
ATOM 1801 O O . GLU C 1 89 ? 35.020 40.931 3.100 1.00 84.48 89 GLU C O 1
ATOM 1807 N N . ILE C 1 90 ? 34.222 42.216 4.819 1.00 77.64 90 ILE C N 1
ATOM 1808 C CA . ILE C 1 90 ? 34.296 41.209 5.878 1.00 75.43 90 ILE C CA 1
ATOM 1809 C C . ILE C 1 90 ? 33.412 40.014 5.530 1.00 81.76 90 ILE C C 1
ATOM 1810 O O . ILE C 1 90 ? 33.866 38.872 5.598 1.00 82.33 90 ILE C O 1
ATOM 1815 N N . ARG C 1 91 ? 32.172 40.290 5.129 1.00 80.23 91 ARG C N 1
ATOM 1816 C CA . ARG C 1 91 ? 31.161 39.306 4.755 1.00 81.50 91 ARG C CA 1
ATOM 1817 C C . ARG C 1 91 ? 31.603 38.514 3.525 1.00 88.37 91 ARG C C 1
ATOM 1818 O O . ARG C 1 91 ? 31.484 37.292 3.522 1.00 89.15 91 ARG C O 1
ATOM 1826 N N . LYS C 1 92 ? 32.162 39.200 2.511 1.00 87.49 92 LYS C N 1
ATOM 1827 C CA . LYS C 1 92 ? 32.665 38.586 1.274 1.00 89.98 92 LYS C CA 1
ATOM 1828 C C . LYS C 1 92 ? 33.821 37.624 1.592 1.00 92.80 92 LYS C C 1
ATOM 1829 O O . LYS C 1 92 ? 33.814 36.495 1.109 1.00 94.05 92 LYS C O 1
ATOM 1835 N N . LYS C 1 93 ? 34.780 38.061 2.424 1.00 87.34 93 LYS C N 1
ATOM 1836 C CA . LYS C 1 93 ? 35.925 37.245 2.814 1.00 86.66 93 LYS C CA 1
ATOM 1837 C C . LYS C 1 93 ? 35.516 36.023 3.656 1.00 91.72 93 LYS C C 1
ATOM 1838 O O . LYS C 1 93 ? 36.141 34.978 3.520 1.00 92.74 93 LYS C O 1
ATOM 1844 N N . GLU C 1 94 ? 34.439 36.110 4.461 1.00 88.69 94 GLU C N 1
ATOM 1845 C CA . GLU C 1 94 ? 33.964 34.954 5.243 1.00 88.92 94 GLU C CA 1
ATOM 1846 C C . GLU C 1 94 ? 33.249 33.890 4.380 1.00 97.48 94 GLU C C 1
ATOM 1847 O O . GLU C 1 94 ? 33.069 32.757 4.833 1.00 98.75 94 GLU C O 1
ATOM 1853 N N . THR C 1 95 ? 32.883 34.245 3.129 1.00 96.33 95 THR C N 1
ATOM 1854 C CA . THR C 1 95 ? 32.270 33.355 2.135 1.00 118.55 95 THR C CA 1
ATOM 1855 C C . THR C 1 95 ? 33.353 32.569 1.330 1.00 158.96 95 THR C C 1
ATOM 1856 O O . THR C 1 95 ? 34.137 33.129 0.551 1.00 118.95 95 THR C O 1
ATOM 1860 N N . GLY C 1 100 ? 38.728 26.281 -6.064 1.00 136.65 100 GLY C N 1
ATOM 1861 C CA . GLY C 1 100 ? 38.680 24.830 -5.925 1.00 139.64 100 GLY C CA 1
ATOM 1862 C C . GLY C 1 100 ? 38.006 24.362 -4.647 1.00 142.39 100 GLY C C 1
ATOM 1863 O O . GLY C 1 100 ? 38.383 23.321 -4.095 1.00 143.00 100 GLY C O 1
ATOM 1864 N N . TRP C 1 101 ? 36.975 25.121 -4.188 1.00 136.42 101 TRP C N 1
ATOM 1865 C CA . TRP C 1 101 ? 36.179 24.908 -2.969 1.00 133.59 101 TRP C CA 1
ATOM 1866 C C . TRP C 1 101 ? 35.534 23.510 -2.826 1.00 139.69 101 TRP C C 1
ATOM 1867 O O . TRP C 1 101 ? 35.291 23.071 -1.699 1.00 137.67 101 TRP C O 1
ATOM 1878 N N . LEU C 1 102 ? 35.278 22.811 -3.947 1.00 140.62 102 LEU C N 1
ATOM 1879 C CA . LEU C 1 102 ? 34.701 21.464 -3.917 1.00 150.83 102 LEU C CA 1
ATOM 1880 C C . LEU C 1 102 ? 35.774 20.403 -3.651 1.00 176.81 102 LEU C C 1
ATOM 1881 O O . LEU C 1 102 ? 36.926 20.555 -4.058 1.00 139.24 102 LEU C O 1
ATOM 1886 N N . MET D 1 1 ? 38.079 21.118 14.858 1.00 78.46 1 MET D N 1
ATOM 1887 C CA . MET D 1 1 ? 38.758 22.383 15.132 1.00 75.42 1 MET D CA 1
ATOM 1888 C C . MET D 1 1 ? 38.577 23.329 13.944 1.00 75.81 1 MET D C 1
ATOM 1889 O O . MET D 1 1 ? 38.373 22.854 12.822 1.00 75.97 1 MET D O 1
ATOM 1894 N N . GLU D 1 2 ? 38.664 24.659 14.184 1.00 69.75 2 GLU D N 1
ATOM 1895 C CA . GLU D 1 2 ? 38.594 25.684 13.146 1.00 69.48 2 GLU D CA 1
ATOM 1896 C C . GLU D 1 2 ? 39.993 26.150 12.827 1.00 69.19 2 GLU D C 1
ATOM 1897 O O . GLU D 1 2 ? 40.794 26.386 13.738 1.00 67.86 2 GLU D O 1
ATOM 1903 N N . TYR D 1 3 ? 40.284 26.318 11.537 1.00 64.89 3 TYR D N 1
ATOM 1904 C CA . TYR D 1 3 ? 41.612 26.745 11.057 1.00 61.89 3 TYR D CA 1
ATOM 1905 C C . TYR D 1 3 ? 41.482 27.951 10.186 1.00 66.03 3 TYR D C 1
ATOM 1906 O O . TYR D 1 3 ? 40.661 27.950 9.276 1.00 68.80 3 TYR D O 1
ATOM 1915 N N . ARG D 1 4 ? 42.293 28.974 10.432 1.00 62.54 4 ARG D N 1
ATOM 1916 C CA . ARG D 1 4 ? 42.317 30.176 9.594 1.00 63.97 4 ARG D CA 1
ATOM 1917 C C . ARG D 1 4 ? 43.730 30.688 9.477 1.00 67.65 4 ARG D C 1
ATOM 1918 O O . ARG D 1 4 ? 44.521 30.491 10.381 1.00 67.94 4 ARG D O 1
ATOM 1926 N N . ILE D 1 5 ? 44.031 31.378 8.383 1.00 63.53 5 ILE D N 1
ATOM 1927 C CA . ILE D 1 5 ? 45.305 32.017 8.196 1.00 63.93 5 ILE D CA 1
ATOM 1928 C C . ILE D 1 5 ? 45.051 33.510 7.866 1.00 69.48 5 ILE D C 1
ATOM 1929 O O . ILE D 1 5 ? 44.139 33.826 7.106 1.00 70.12 5 ILE D O 1
ATOM 1934 N N . ILE D 1 6 ? 45.840 34.407 8.463 1.00 66.23 6 ILE D N 1
ATOM 1935 C CA . ILE D 1 6 ? 45.808 35.833 8.176 1.00 66.03 6 ILE D CA 1
ATOM 1936 C C . ILE D 1 6 ? 47.160 36.169 7.537 1.00 69.09 6 ILE D C 1
ATOM 1937 O O . ILE D 1 6 ? 48.208 36.036 8.184 1.00 68.15 6 ILE D O 1
ATOM 1942 N N . LYS D 1 7 ? 47.127 36.595 6.280 1.00 67.11 7 LYS D N 1
ATOM 1943 C CA . LYS D 1 7 ? 48.346 36.998 5.537 1.00 67.69 7 LYS D CA 1
ATOM 1944 C C . LYS D 1 7 ? 48.567 38.494 5.659 1.00 73.80 7 LYS D C 1
ATOM 1945 O O . LYS D 1 7 ? 47.626 39.273 5.506 1.00 75.56 7 LYS D O 1
ATOM 1951 N N . SER D 1 8 ? 49.799 38.883 5.973 1.00 72.59 8 SER D N 1
ATOM 1952 C CA . SER D 1 8 ? 50.252 40.273 6.166 1.00 76.19 8 SER D CA 1
ATOM 1953 C C . SER D 1 8 ? 49.368 40.962 7.224 1.00 82.92 8 SER D C 1
ATOM 1954 O O . SER D 1 8 ? 48.645 41.913 6.908 1.00 83.77 8 SER D O 1
ATOM 1957 N N . PRO D 1 9 ? 49.351 40.446 8.477 1.00 78.18 9 PRO D N 1
ATOM 1958 C CA . PRO D 1 9 ? 48.488 41.070 9.496 1.00 77.96 9 PRO D CA 1
ATOM 1959 C C . PRO D 1 9 ? 48.916 42.488 9.849 1.00 82.72 9 PRO D C 1
ATOM 1960 O O . PRO D 1 9 ? 50.098 42.809 9.792 1.00 84.09 9 PRO D O 1
ATOM 1964 N N . THR D 1 10 ? 47.958 43.341 10.208 1.00 79.97 10 THR D N 1
ATOM 1965 C CA . THR D 1 10 ? 48.254 44.724 10.597 1.00 81.38 10 THR D CA 1
ATOM 1966 C C . THR D 1 10 ? 48.700 44.682 12.059 1.00 87.08 10 THR D C 1
ATOM 1967 O O . THR D 1 10 ? 48.493 43.665 12.731 1.00 84.86 10 THR D O 1
ATOM 1971 N N . GLN D 1 11 ? 49.243 45.800 12.572 1.00 87.76 11 GLN D N 1
ATOM 1972 C CA . GLN D 1 11 ? 49.650 45.904 13.982 1.00 89.00 11 GLN D CA 1
ATOM 1973 C C . GLN D 1 11 ? 48.444 45.805 14.893 1.00 89.98 11 GLN D C 1
ATOM 1974 O O . GLN D 1 11 ? 48.551 45.197 15.949 1.00 89.49 11 GLN D O 1
ATOM 1980 N N . GLY D 1 12 ? 47.319 46.379 14.461 1.00 85.30 12 GLY D N 1
ATOM 1981 C CA . GLY D 1 12 ? 46.051 46.337 15.175 1.00 85.23 12 GLY D CA 1
ATOM 1982 C C . GLY D 1 12 ? 45.563 44.916 15.391 1.00 86.77 12 GLY D C 1
ATOM 1983 O O . GLY D 1 12 ? 45.098 44.591 16.483 1.00 87.23 12 GLY D O 1
ATOM 1984 N N . THR D 1 13 ? 45.698 44.047 14.359 1.00 81.14 13 THR D N 1
ATOM 1985 C CA . THR D 1 13 ? 45.324 42.626 14.407 1.00 78.13 13 THR D CA 1
ATOM 1986 C C . THR D 1 13 ? 46.209 41.928 15.419 1.00 83.96 13 THR D C 1
ATOM 1987 O O . THR D 1 13 ? 45.703 41.203 16.261 1.00 84.99 13 THR D O 1
ATOM 1991 N N . ILE D 1 14 ? 47.527 42.168 15.353 1.00 82.28 14 ILE D N 1
ATOM 1992 C CA . ILE D 1 14 ? 48.483 41.617 16.308 1.00 82.51 14 ILE D CA 1
ATOM 1993 C C . ILE D 1 14 ? 48.157 42.092 17.735 1.00 89.58 14 ILE D C 1
ATOM 1994 O O . ILE D 1 14 ? 48.156 41.268 18.643 1.00 90.06 14 ILE D O 1
ATOM 1999 N N . ASP D 1 15 ? 47.794 43.387 17.908 1.00 88.58 15 ASP D N 1
ATOM 2000 C CA . ASP D 1 15 ? 47.400 43.971 19.197 1.00 91.46 15 ASP D CA 1
ATOM 2001 C C . ASP D 1 15 ? 46.178 43.271 19.798 1.00 93.63 15 ASP D C 1
ATOM 2002 O O . ASP D 1 15 ? 46.188 42.993 20.991 1.00 94.27 15 ASP D O 1
ATOM 2007 N N . ILE D 1 16 ? 45.144 42.960 18.971 1.00 88.74 16 ILE D N 1
ATOM 2008 C CA . ILE D 1 16 ? 43.929 42.242 19.388 1.00 87.88 16 ILE D CA 1
ATOM 2009 C C . ILE D 1 16 ? 44.327 40.869 19.942 1.00 90.80 16 ILE D C 1
ATOM 2010 O O . ILE D 1 16 ? 43.870 40.489 21.011 1.00 91.04 16 ILE D O 1
ATOM 2015 N N . LEU D 1 17 ? 45.227 40.168 19.233 1.00 86.44 17 LEU D N 1
ATOM 2016 C CA . LEU D 1 17 ? 45.722 38.856 19.616 1.00 85.08 17 LEU D CA 1
ATOM 2017 C C . LEU D 1 17 ? 46.582 38.880 20.859 1.00 95.28 17 LEU D C 1
ATOM 2018 O O . LEU D 1 17 ? 46.363 38.068 21.755 1.00 95.35 17 LEU D O 1
ATOM 2023 N N . CYS D 1 18 ? 47.560 39.791 20.919 1.00 96.97 18 CYS D N 1
ATOM 2024 C CA . CYS D 1 18 ? 48.476 39.866 22.045 1.00 100.76 18 CYS D CA 1
ATOM 2025 C C . CYS D 1 18 ? 48.022 40.771 23.202 1.00 110.19 18 CYS D C 1
ATOM 2026 O O . CYS D 1 18 ? 48.837 41.281 23.979 1.00 114.52 18 CYS D O 1
ATOM 2029 N N . ARG D 1 19 ? 46.682 40.871 23.355 1.00 105.96 19 ARG D N 1
ATOM 2030 C CA . ARG D 1 19 ? 45.977 41.627 24.382 1.00 124.40 19 ARG D CA 1
ATOM 2031 C C . ARG D 1 19 ? 45.611 40.679 25.514 1.00 148.91 19 ARG D C 1
ATOM 2032 O O . ARG D 1 19 ? 46.084 40.856 26.631 1.00 119.91 19 ARG D O 1
ATOM 2040 N N . ALA D 1 32 ? 55.803 39.231 11.707 1.00 91.08 32 ALA D N 1
ATOM 2041 C CA . ALA D 1 32 ? 55.190 38.024 11.146 1.00 86.28 32 ALA D CA 1
ATOM 2042 C C . ALA D 1 32 ? 54.456 38.366 9.851 1.00 85.61 32 ALA D C 1
ATOM 2043 O O . ALA D 1 32 ? 53.564 39.217 9.841 1.00 85.71 32 ALA D O 1
ATOM 2045 N N . ASP D 1 33 ? 54.856 37.715 8.753 1.00 77.70 33 ASP D N 1
ATOM 2046 C CA . ASP D 1 33 ? 54.199 37.890 7.469 1.00 76.32 33 ASP D CA 1
ATOM 2047 C C . ASP D 1 33 ? 52.862 37.160 7.463 1.00 73.21 33 ASP D C 1
ATOM 2048 O O . ASP D 1 33 ? 52.021 37.450 6.623 1.00 73.49 33 ASP D O 1
ATOM 2053 N N . ALA D 1 34 ? 52.685 36.167 8.359 1.00 64.86 34 ALA D N 1
ATOM 2054 C CA . ALA D 1 34 ? 51.473 35.366 8.443 1.00 61.83 34 ALA D CA 1
ATOM 2055 C C . ALA D 1 34 ? 51.181 34.914 9.876 1.00 64.97 34 ALA D C 1
ATOM 2056 O O . ALA D 1 34 ? 52.098 34.717 10.666 1.00 64.69 34 ALA D O 1
ATOM 2058 N N . ILE D 1 35 ? 49.895 34.804 10.206 1.00 62.16 35 ILE D N 1
ATOM 2059 C CA . ILE D 1 35 ? 49.398 34.272 11.477 1.00 62.35 35 ILE D CA 1
ATOM 2060 C C . ILE D 1 35 ? 48.429 33.151 11.140 1.00 65.22 35 ILE D C 1
ATOM 2061 O O . ILE D 1 35 ? 47.445 33.375 10.439 1.00 64.82 35 ILE D O 1
ATOM 20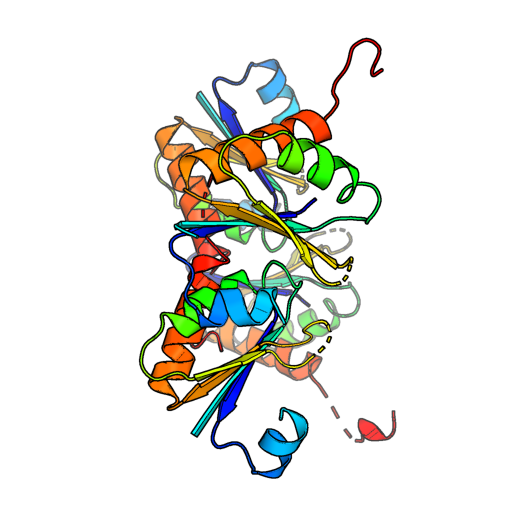66 N N . GLY D 1 36 ? 48.732 31.963 11.627 1.00 61.92 36 GLY D N 1
ATOM 2067 C CA . GLY D 1 36 ? 47.850 30.809 11.538 1.00 60.85 36 GLY D CA 1
ATOM 2068 C C . GLY D 1 36 ? 47.058 30.768 12.825 1.00 62.88 36 GLY D C 1
ATOM 2069 O O . GLY D 1 36 ? 47.613 30.983 13.907 1.00 61.96 36 GLY D O 1
ATOM 2070 N N . LEU D 1 37 ? 45.757 30.561 12.721 1.00 60.00 37 LEU D N 1
ATOM 2071 C CA . LEU D 1 37 ? 44.884 30.521 13.892 1.00 60.51 37 LEU D CA 1
ATOM 2072 C C . LEU D 1 37 ? 44.143 29.189 13.976 1.00 63.34 37 LEU D C 1
ATOM 2073 O O . LEU D 1 37 ? 43.638 28.708 12.966 1.00 60.15 37 LEU D O 1
ATOM 2078 N N . ILE D 1 38 ? 44.118 28.583 15.176 1.00 61.90 38 ILE D N 1
ATOM 2079 C CA . ILE D 1 38 ? 43.423 27.323 15.410 1.00 63.53 38 ILE D CA 1
ATOM 2080 C C . ILE D 1 38 ? 42.609 27.460 16.688 1.00 69.29 38 ILE D C 1
ATOM 2081 O O . ILE D 1 38 ? 43.120 27.871 17.738 1.00 69.32 38 ILE D O 1
ATOM 2086 N N . GLN D 1 39 ? 41.324 27.162 16.573 1.00 66.65 39 GLN D N 1
ATOM 2087 C CA . GLN D 1 39 ? 40.398 27.206 17.684 1.00 67.40 39 GLN D CA 1
ATOM 2088 C C . GLN D 1 39 ? 39.763 25.833 17.848 1.00 70.23 39 GLN D C 1
ATOM 2089 O O . GLN D 1 39 ? 39.368 25.206 16.878 1.00 70.15 39 GLN D O 1
ATOM 2095 N N . GLY D 1 40 ? 39.678 25.387 19.079 1.00 67.09 40 GLY D N 1
ATOM 2096 C CA . GLY D 1 40 ? 39.067 24.125 19.450 1.00 67.35 40 GLY D CA 1
ATOM 2097 C C . GLY D 1 40 ? 38.969 23.992 20.951 1.00 72.48 40 GLY D C 1
ATOM 2098 O O . GLY D 1 40 ? 39.109 24.975 21.691 1.00 72.41 40 GLY D O 1
ATOM 2099 N N . ARG D 1 41 ? 38.730 22.758 21.409 1.00 69.94 41 ARG D N 1
ATOM 2100 C CA . ARG D 1 41 ? 38.677 22.428 22.820 1.00 70.94 41 ARG D CA 1
ATOM 2101 C C . ARG D 1 41 ? 40.106 22.475 23.346 1.00 75.95 41 ARG D C 1
ATOM 2102 O O . ARG D 1 41 ? 41.051 22.268 22.577 1.00 74.49 41 ARG D O 1
ATOM 2110 N N . MET D 1 42 ? 40.286 22.796 24.629 1.00 77.32 42 MET D N 1
ATOM 2111 C CA . MET D 1 42 ? 41.632 22.922 25.191 1.00 77.43 42 MET D CA 1
ATOM 2112 C C . MET D 1 42 ? 42.568 21.757 24.947 1.00 78.02 42 MET D C 1
ATOM 2113 O O . MET D 1 42 ? 43.705 21.977 24.547 1.00 76.19 42 MET D O 1
ATOM 2118 N N . ILE D 1 43 ? 42.089 20.529 25.154 1.00 75.30 43 ILE D N 1
ATOM 2119 C CA . ILE D 1 43 ? 42.862 19.297 24.947 1.00 73.81 43 ILE D CA 1
ATOM 2120 C C . ILE D 1 43 ? 43.417 19.238 23.512 1.00 74.84 43 ILE D C 1
ATOM 2121 O O . ILE D 1 43 ? 44.602 19.002 23.328 1.00 74.10 43 ILE D O 1
ATOM 2126 N N . GLU D 1 44 ? 42.573 19.553 22.516 1.00 70.51 44 GLU D N 1
ATOM 2127 C CA . GLU D 1 44 ? 42.930 19.594 21.094 1.00 68.14 44 GLU D CA 1
ATOM 2128 C C . GLU D 1 44 ? 43.986 20.677 20.819 1.00 68.91 44 GLU D C 1
ATOM 2129 O O . GLU D 1 44 ? 44.928 20.431 20.042 1.00 67.72 44 GLU D O 1
ATOM 2135 N N A MET D 1 45 ? 43.809 21.882 21.428 0.70 64.83 45 MET D N 1
ATOM 2136 N N B MET D 1 45 ? 43.827 21.848 21.472 0.30 64.41 45 MET D N 1
ATOM 2137 C CA A MET D 1 45 ? 44.716 23.028 21.269 0.70 63.73 45 MET D CA 1
ATOM 2138 C CA B MET D 1 45 ? 44.715 22.997 21.329 0.30 62.92 45 MET D CA 1
ATOM 2139 C C A MET D 1 45 ? 46.097 22.774 21.860 0.70 67.10 45 MET D C 1
ATOM 2140 C C B MET D 1 45 ? 46.089 22.812 21.912 0.30 66.89 45 MET D C 1
ATOM 2141 O O A MET D 1 45 ? 47.076 23.236 21.282 0.70 65.47 45 MET D O 1
ATOM 2142 O O B MET D 1 45 ? 47.057 23.325 21.354 0.30 65.43 45 MET D O 1
ATOM 2151 N N . VAL D 1 46 ? 46.178 22.076 23.027 1.00 65.05 46 VAL D N 1
ATOM 2152 C CA . VAL D 1 46 ? 47.450 21.754 23.700 1.00 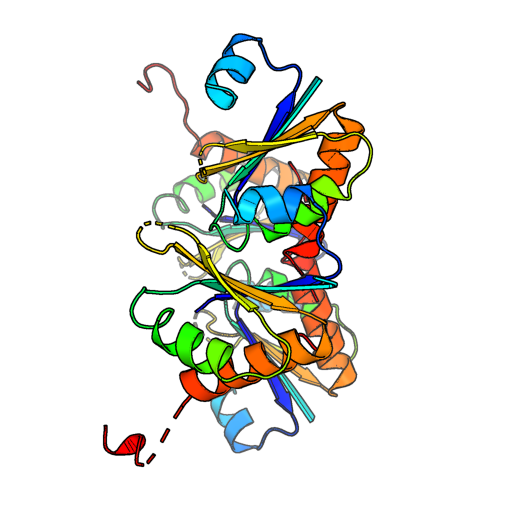65.19 46 VAL D CA 1
ATOM 2153 C C . VAL D 1 46 ? 48.230 20.769 22.800 1.00 68.59 46 VAL D C 1
ATOM 2154 O O . VAL D 1 46 ? 49.428 20.953 22.610 1.00 68.03 46 VAL D O 1
ATOM 2158 N N . CYS D 1 47 ? 47.524 19.808 22.173 1.00 65.24 47 CYS D N 1
ATOM 2159 C CA . CYS D 1 47 ? 48.108 18.838 21.230 1.00 64.75 47 CYS D CA 1
ATOM 2160 C C . CYS D 1 47 ? 48.650 19.546 19.995 1.00 68.30 47 CYS D C 1
ATOM 2161 O O . CYS D 1 47 ? 49.781 19.280 19.587 1.00 69.93 47 CYS D O 1
ATOM 2164 N N . ALA D 1 48 ? 47.843 20.457 19.414 1.00 62.14 48 ALA D N 1
ATOM 2165 C CA . ALA D 1 48 ? 48.184 21.300 18.255 1.00 58.91 48 ALA D CA 1
ATOM 2166 C C . ALA D 1 48 ? 49.408 22.188 18.581 1.00 62.86 48 ALA D C 1
ATOM 2167 O O . ALA D 1 48 ? 50.324 22.280 17.772 1.00 64.20 48 ALA D O 1
ATOM 2169 N N . ALA D 1 49 ? 49.439 22.796 19.785 1.00 60.14 49 ALA D N 1
ATOM 2170 C CA . ALA D 1 49 ? 50.544 23.635 20.278 1.00 60.41 49 ALA D CA 1
ATOM 2171 C C . ALA D 1 49 ? 51.856 22.863 20.252 1.00 66.17 49 ALA D C 1
ATOM 2172 O O . ALA D 1 49 ? 52.877 23.432 19.887 1.00 68.01 49 ALA D O 1
ATOM 2174 N N . ASP D 1 50 ? 51.826 21.561 20.587 1.00 62.87 50 ASP D N 1
ATOM 2175 C CA . ASP D 1 50 ? 53.031 20.737 20.554 1.00 63.43 50 ASP D CA 1
ATOM 2176 C C . ASP D 1 50 ? 53.566 20.527 19.136 1.00 67.53 50 ASP D C 1
ATOM 2177 O O . ASP D 1 50 ? 54.774 20.608 18.933 1.00 67.53 50 ASP D O 1
ATOM 2182 N N . VAL D 1 51 ? 52.669 20.280 18.158 1.00 64.98 51 VAL D N 1
ATOM 2183 C CA . VAL D 1 51 ? 53.026 20.108 16.742 1.00 64.83 51 VAL D CA 1
ATOM 2184 C C . VAL D 1 51 ? 53.628 21.431 16.229 1.00 67.92 51 VAL D C 1
ATOM 2185 O O . VAL D 1 51 ? 54.697 21.418 15.620 1.00 68.84 51 VAL D O 1
ATOM 2189 N N . ALA D 1 52 ? 52.976 22.564 16.546 1.00 62.27 52 ALA D N 1
ATOM 2190 C CA . ALA D 1 52 ? 53.424 23.896 16.158 1.00 62.00 52 ALA D CA 1
ATOM 2191 C C . ALA D 1 52 ? 54.779 24.249 16.771 1.00 70.61 52 ALA D C 1
ATOM 2192 O O . ALA D 1 52 ? 55.611 24.827 16.072 1.00 71.85 52 ALA D O 1
ATOM 2194 N N . GLU D 1 53 ? 55.035 23.862 18.056 1.00 68.15 53 GLU D N 1
ATOM 2195 C CA . GLU D 1 53 ? 56.346 24.121 18.696 1.00 68.82 53 GLU D CA 1
ATOM 2196 C C . GLU D 1 53 ? 57.471 23.332 18.022 1.00 71.13 53 GLU D C 1
ATOM 2197 O O . GLU D 1 53 ? 58.603 23.795 17.994 1.00 71.86 53 GLU D O 1
ATOM 2203 N N . LYS D 1 54 ? 57.149 22.157 17.470 1.00 66.76 54 LYS D N 1
ATOM 2204 C CA . LYS D 1 54 ? 58.093 21.268 16.790 1.00 68.22 54 LYS D CA 1
ATOM 2205 C C . LYS D 1 54 ? 58.273 21.637 15.306 1.00 74.11 54 LYS D C 1
ATOM 2206 O O . LYS D 1 54 ? 59.213 21.149 14.670 1.00 75.72 54 LYS D O 1
ATOM 2212 N N . ALA D 1 55 ? 57.401 22.531 14.773 1.00 68.82 55 ALA D N 1
ATOM 2213 C CA . ALA D 1 55 ? 57.470 23.029 13.403 1.00 66.39 55 ALA D CA 1
ATOM 2214 C C . ALA D 1 55 ? 58.502 24.164 13.236 1.00 71.07 55 ALA D C 1
ATOM 2215 O O . ALA D 1 55 ? 58.581 25.087 14.057 1.00 70.68 55 ALA D O 1
ATOM 2217 N N . VAL D 1 56 ? 59.291 24.069 12.159 1.00 68.26 56 VAL D N 1
ATOM 2218 C CA . VAL D 1 56 ? 60.317 25.043 11.768 1.00 70.00 56 VAL D CA 1
ATOM 2219 C C . VAL D 1 56 ? 59.686 26.394 11.375 1.00 69.70 56 VAL D C 1
ATOM 2220 O O . VAL D 1 56 ? 58.591 26.418 10.807 1.00 67.04 56 VAL D O 1
ATOM 2224 N N . GLY D 1 57 ? 60.380 27.479 11.698 1.00 65.63 57 GLY D N 1
ATOM 2225 C CA . GLY D 1 57 ? 60.047 28.843 11.300 1.00 65.00 57 GLY D CA 1
ATOM 2226 C C . GLY D 1 57 ? 58.828 29.497 11.902 1.00 69.21 57 GLY D C 1
ATOM 2227 O O . GLY D 1 57 ? 58.464 30.590 11.472 1.00 69.82 57 GLY D O 1
ATOM 2228 N N . VAL D 1 58 ? 58.193 28.859 12.912 1.00 63.56 58 VAL D N 1
ATOM 2229 C CA . VAL D 1 58 ? 57.021 29.419 13.575 1.00 60.96 58 VAL D CA 1
ATOM 2230 C C . VAL D 1 58 ? 57.229 29.655 15.067 1.00 68.40 58 VAL D C 1
ATOM 2231 O O . VAL D 1 58 ? 57.928 28.894 15.738 1.00 68.81 58 VAL D O 1
ATOM 2235 N N . THR D 1 59 ? 56.546 30.688 15.577 1.00 67.36 59 THR D N 1
ATOM 2236 C CA . THR D 1 59 ? 56.405 31.081 16.976 1.00 69.13 59 THR D CA 1
ATOM 2237 C C . THR D 1 59 ? 54.951 30.765 17.349 1.00 72.66 59 THR D C 1
ATOM 2238 O O . THR D 1 59 ? 54.035 31.003 16.556 1.00 72.44 59 THR D O 1
ATOM 2242 N N . VAL D 1 60 ? 54.757 30.177 18.521 1.00 69.95 60 VAL D N 1
ATOM 2243 C CA . VAL D 1 60 ? 53.456 29.727 19.019 1.00 69.50 60 VAL D CA 1
ATOM 2244 C C . VAL D 1 60 ? 53.011 30.599 20.185 1.00 76.50 60 VAL D C 1
ATOM 2245 O O . VAL D 1 60 ? 53.815 30.880 21.060 1.00 80.21 60 VAL D O 1
ATOM 2249 N N . GLU D 1 61 ? 51.748 31.030 20.188 1.00 73.17 61 GLU D N 1
ATOM 2250 C CA . GLU D 1 61 ? 51.135 31.809 21.268 1.00 74.87 61 GLU D CA 1
ATOM 2251 C C . GLU D 1 61 ? 49.782 31.229 21.633 1.00 78.52 61 GLU D C 1
ATOM 2252 O O . GLU D 1 61 ? 48.950 30.961 20.759 1.00 74.78 61 GLU D O 1
ATOM 2258 N N . ASP D 1 62 ? 49.569 31.026 22.933 1.00 80.32 62 ASP D N 1
ATOM 2259 C CA . ASP D 1 62 ? 48.288 30.580 23.470 1.00 81.65 62 ASP D CA 1
ATOM 2260 C C . ASP D 1 62 ? 47.524 31.858 23.820 1.00 84.35 62 ASP D C 1
ATOM 2261 O O . ASP D 1 62 ? 48.007 32.675 24.604 1.00 84.83 62 ASP D O 1
ATOM 2266 N N . ILE D 1 63 ? 46.396 32.075 23.155 1.00 79.59 63 ILE D N 1
ATOM 2267 C CA . ILE D 1 63 ? 45.605 33.280 23.367 1.00 81.71 63 ILE D CA 1
ATOM 2268 C C . ILE D 1 63 ? 44.631 32.999 24.509 1.00 90.59 63 ILE D C 1
ATOM 2269 O O . ILE D 1 63 ? 43.777 32.113 24.389 1.00 90.06 63 ILE D O 1
ATOM 2274 N N . ARG D 1 64 ? 44.833 33.703 25.649 1.00 90.61 64 ARG D N 1
ATOM 2275 C CA . ARG D 1 64 ? 44.055 33.543 26.878 1.00 110.97 64 ARG D CA 1
ATOM 2276 C C . ARG D 1 64 ? 43.168 34.743 27.135 1.00 140.91 64 ARG D C 1
ATOM 2277 O O . ARG D 1 64 ? 42.359 35.081 26.278 1.00 104.97 64 ARG D O 1
ATOM 2285 N N . ASN D 1 70 ? 42.126 31.233 30.960 1.00 128.60 70 ASN D N 1
ATOM 2286 C CA . ASN D 1 70 ? 41.600 30.192 30.072 1.00 125.34 70 ASN D CA 1
ATOM 2287 C C . ASN D 1 70 ? 42.002 30.389 28.584 1.00 123.29 70 ASN D C 1
ATOM 2288 O O . ASN D 1 70 ? 41.683 31.425 27.992 1.00 123.89 70 ASN D O 1
ATOM 2293 N N . MET D 1 71 ? 42.677 29.376 27.990 1.00 113.50 71 MET D N 1
ATOM 2294 C CA . MET D 1 71 ? 43.121 29.357 26.592 1.00 108.40 71 MET D CA 1
ATOM 2295 C C . MET D 1 71 ? 41.924 29.264 25.625 1.00 107.19 71 MET D C 1
ATOM 2296 O O . MET D 1 71 ? 41.181 28.277 25.631 1.00 106.37 71 MET D O 1
ATOM 2301 N N . ILE D 1 72 ? 41.769 30.293 24.777 1.00 100.24 72 ILE D N 1
ATOM 2302 C CA . ILE D 1 72 ? 40.674 30.406 23.803 1.00 97.87 72 ILE D CA 1
ATOM 2303 C C . ILE D 1 72 ? 41.099 29.982 22.388 1.00 94.31 72 ILE D C 1
ATOM 2304 O O . ILE D 1 72 ? 40.338 29.317 21.680 1.00 94.34 72 ILE D O 1
ATOM 2309 N N . LEU D 1 73 ? 42.313 30.364 21.986 1.00 83.47 73 LEU D N 1
ATOM 2310 C CA . LEU D 1 73 ? 42.809 30.237 20.634 1.00 77.21 73 LEU D CA 1
ATOM 2311 C C . LEU D 1 73 ? 44.304 29.985 20.640 1.00 75.07 73 LEU D C 1
ATOM 2312 O O . LEU D 1 73 ? 45.010 30.378 21.573 1.00 75.06 73 LEU D O 1
ATOM 2317 N N . LEU D 1 74 ? 44.779 29.325 19.595 1.00 68.51 74 LEU D N 1
ATOM 2318 C CA . LEU D 1 74 ? 46.200 29.096 19.361 1.00 67.92 74 LEU D CA 1
ATOM 2319 C C . LEU D 1 74 ? 46.619 29.913 18.119 1.00 67.16 74 LEU D C 1
ATOM 2320 O O . LEU D 1 74 ? 45.995 29.795 17.061 1.00 66.12 74 LEU D O 1
ATOM 2325 N N . ALA D 1 75 ? 47.610 30.801 18.285 1.00 62.69 75 ALA D N 1
ATOM 2326 C CA . ALA D 1 75 ? 48.152 31.638 17.199 1.00 60.64 75 ALA D CA 1
ATOM 2327 C C . ALA D 1 75 ? 49.582 31.182 16.868 1.00 65.37 75 ALA D C 1
ATOM 2328 O O . ALA D 1 75 ? 50.398 30.969 17.772 1.00 64.68 75 ALA D O 1
ATOM 2330 N N . ILE D 1 76 ? 49.837 30.966 15.575 1.00 63.37 76 ILE D N 1
ATOM 2331 C CA . ILE D 1 76 ? 51.116 30.516 14.989 1.00 64.31 76 ILE D CA 1
ATOM 2332 C C . ILE D 1 76 ? 51.645 31.688 14.138 1.00 67.12 76 ILE D C 1
ATOM 2333 O O . ILE D 1 76 ? 50.944 32.141 13.250 1.00 67.26 76 ILE D O 1
ATOM 2338 N N . PHE D 1 77 ? 52.842 32.201 14.418 1.00 64.55 77 PHE D N 1
ATOM 2339 C CA . PHE D 1 77 ? 53.425 33.337 13.673 1.00 65.27 77 PHE D CA 1
ATOM 2340 C C . PHE D 1 77 ? 54.670 32.935 12.895 1.00 67.14 77 PHE D C 1
ATOM 2341 O O . PHE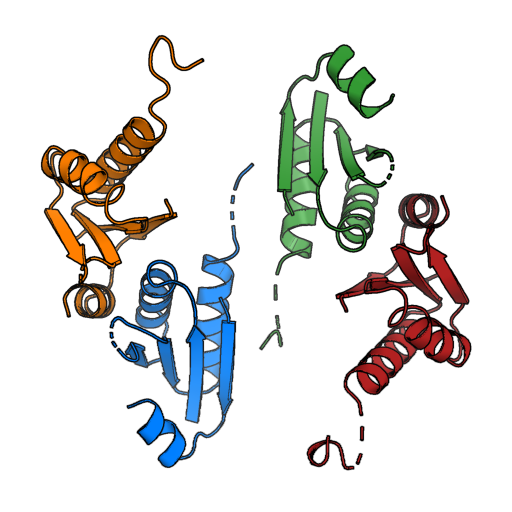 D 1 77 ? 55.476 32.161 13.393 1.00 67.79 77 PHE D O 1
ATOM 2349 N N . GLY D 1 78 ? 54.836 33.505 11.712 1.00 61.41 78 GLY D N 1
ATOM 2350 C CA . GLY D 1 78 ? 56.006 33.276 10.889 1.00 62.10 78 GLY D CA 1
ATOM 2351 C C . GLY D 1 78 ? 55.783 33.659 9.443 1.00 66.75 78 GLY D C 1
ATOM 2352 O O . GLY D 1 78 ? 54.783 34.319 9.103 1.00 65.34 78 GLY D O 1
ATOM 2353 N N . ASP D 1 79 ? 56.708 33.208 8.573 1.00 63.45 79 ASP D N 1
ATOM 2354 C CA . ASP D 1 79 ? 56.570 33.415 7.140 1.00 64.09 79 ASP D CA 1
ATOM 2355 C C . ASP D 1 79 ? 55.431 32.501 6.687 1.00 66.61 79 ASP D C 1
ATOM 2356 O O . ASP D 1 79 ? 55.155 31.502 7.355 1.00 65.28 79 ASP D O 1
ATOM 2361 N N . THR D 1 80 ? 54.760 32.859 5.589 1.00 64.20 80 THR D N 1
ATOM 2362 C CA . THR D 1 80 ? 53.622 32.120 5.028 1.00 62.66 80 THR D CA 1
ATOM 2363 C C . THR D 1 80 ? 53.892 30.632 4.855 1.00 64.87 80 THR D C 1
ATOM 2364 O O . THR D 1 80 ? 53.090 29.811 5.326 1.00 65.83 80 THR D O 1
ATOM 2368 N N . ALA D 1 81 ? 55.024 30.295 4.216 1.00 59.43 81 ALA D N 1
ATOM 2369 C CA . ALA D 1 81 ? 55.424 28.915 3.923 1.00 58.31 81 ALA D CA 1
ATOM 2370 C C . ALA D 1 81 ? 55.489 28.039 5.181 1.00 63.90 81 ALA D C 1
ATOM 2371 O O . ALA D 1 81 ? 54.911 26.953 5.178 1.00 65.74 81 ALA D O 1
ATOM 2373 N N . SER D 1 82 ? 56.132 28.547 6.262 1.00 58.78 82 SER D N 1
ATOM 2374 C CA . SER D 1 82 ? 56.291 27.876 7.550 1.00 57.34 82 SER D CA 1
ATOM 2375 C C . SER D 1 82 ? 54.967 27.737 8.263 1.00 61.79 82 SER D C 1
ATOM 2376 O O . SER D 1 82 ? 54.703 26.678 8.850 1.00 60.84 82 SER D O 1
ATOM 2379 N N . VAL D 1 83 ? 54.141 28.819 8.239 1.00 58.33 83 VAL D N 1
ATOM 2380 C CA . VAL D 1 83 ? 52.815 28.831 8.878 1.00 56.09 83 VAL D CA 1
ATOM 2381 C C . VAL D 1 83 ? 51.902 27.792 8.186 1.00 60.99 83 VAL D C 1
ATOM 2382 O O . VAL D 1 83 ? 51.341 26.935 8.857 1.00 58.18 83 VAL D O 1
ATOM 2386 N N . GLU D 1 84 ? 51.848 27.817 6.839 1.00 60.71 84 GLU D N 1
ATOM 2387 C CA . GLU D 1 84 ? 51.066 26.848 6.054 1.00 60.07 84 GLU D CA 1
ATOM 2388 C C . GLU D 1 84 ? 51.491 25.400 6.320 1.00 65.10 84 GLU D C 1
ATOM 2389 O O . GLU D 1 84 ? 50.630 24.555 6.560 1.00 66.39 84 GLU D O 1
ATOM 2395 N N . ALA D 1 85 ? 52.803 25.143 6.361 1.00 60.54 85 ALA D N 1
ATOM 2396 C CA . ALA D 1 85 ? 53.358 23.817 6.646 1.00 60.17 85 ALA D CA 1
ATOM 2397 C C . ALA D 1 85 ? 52.979 23.334 8.070 1.00 64.64 85 ALA D C 1
ATOM 2398 O O . ALA D 1 85 ? 52.626 22.161 8.242 1.00 65.21 85 ALA D O 1
ATOM 2400 N N . ALA D 1 86 ? 53.047 24.241 9.082 1.00 59.61 86 ALA D N 1
ATOM 2401 C CA . ALA D 1 86 ? 52.695 23.911 10.469 1.00 58.34 86 ALA D CA 1
ATOM 2402 C C . ALA D 1 86 ? 51.193 23.600 10.580 1.00 63.92 86 ALA D C 1
ATOM 2403 O O . ALA D 1 86 ? 50.840 22.632 11.241 1.00 64.44 86 ALA D O 1
ATOM 2405 N N . MET D 1 87 ? 50.321 24.400 9.910 1.00 62.02 87 MET D N 1
ATOM 2406 C CA . MET D 1 87 ? 48.859 24.225 9.858 1.00 62.12 87 MET D CA 1
ATOM 2407 C C . MET D 1 87 ? 48.516 22.861 9.276 1.00 64.60 87 MET D C 1
ATOM 2408 O O . MET D 1 87 ? 47.693 22.152 9.863 1.00 66.46 87 MET D O 1
ATOM 2413 N N . ASP D 1 88 ? 49.146 22.494 8.138 1.00 59.62 88 ASP D N 1
ATOM 2414 C CA . ASP D 1 88 ? 48.986 21.206 7.460 1.00 61.77 88 ASP D CA 1
ATOM 2415 C C . ASP D 1 88 ? 49.331 20.048 8.399 1.00 68.74 88 ASP D C 1
ATOM 2416 O O . ASP D 1 88 ? 48.587 19.063 8.448 1.00 70.65 88 ASP D O 1
ATOM 2421 N N . GLU D 1 89 ? 50.462 20.158 9.115 1.00 65.11 89 GLU D N 1
ATOM 2422 C CA . GLU D 1 89 ? 50.903 19.138 10.056 1.00 66.52 89 GLU D CA 1
ATOM 2423 C C . GLU D 1 89 ? 49.903 18.937 11.193 1.00 70.38 89 GLU D C 1
ATOM 2424 O O . GLU D 1 89 ? 49.611 17.785 11.550 1.00 71.48 89 GLU D O 1
ATOM 2430 N N . ILE D 1 90 ? 49.390 20.056 11.760 1.00 63.48 90 ILE D N 1
ATOM 2431 C CA . ILE D 1 90 ? 48.424 20.041 12.850 1.00 62.14 90 ILE D CA 1
ATOM 2432 C C . ILE D 1 90 ? 47.151 19.309 12.408 1.00 68.84 90 ILE D C 1
ATOM 2433 O O . ILE D 1 90 ? 46.694 18.406 13.112 1.00 68.84 90 ILE D O 1
ATOM 2438 N N . ARG D 1 91 ? 46.625 19.679 11.230 1.00 66.94 91 ARG D N 1
ATOM 2439 C CA . ARG D 1 91 ? 45.415 19.122 10.639 1.00 68.01 91 ARG D CA 1
ATOM 2440 C C . ARG D 1 91 ? 45.588 17.624 10.334 1.00 74.41 91 ARG D C 1
ATOM 2441 O O . ARG D 1 91 ? 44.699 16.838 10.664 1.00 75.65 91 ARG D O 1
ATOM 2449 N N . LYS D 1 92 ? 46.747 17.230 9.778 1.00 70.98 92 LYS D N 1
ATOM 2450 C CA . LYS D 1 92 ? 47.084 15.832 9.483 1.00 72.83 92 LYS D CA 1
ATOM 2451 C C . LYS D 1 92 ? 47.104 14.994 10.773 1.00 77.24 92 LYS D C 1
ATOM 2452 O O . LYS D 1 92 ? 46.522 13.927 10.800 1.00 79.99 92 LYS D O 1
ATOM 2458 N N . LYS D 1 93 ? 47.752 15.482 11.833 1.00 73.12 93 LYS D N 1
ATOM 2459 C CA . LYS D 1 93 ? 47.864 14.788 13.115 1.00 74.08 93 LYS D CA 1
ATOM 2460 C C . LYS D 1 93 ? 46.500 14.669 13.790 1.00 80.85 93 LYS D C 1
ATOM 2461 O O . LYS D 1 93 ? 46.248 13.681 14.470 1.00 82.39 93 LYS D O 1
ATOM 2467 N N . GLU D 1 94 ? 45.619 15.661 13.590 1.00 78.45 94 GLU D N 1
ATOM 2468 C CA . GLU D 1 94 ? 44.287 15.656 14.174 1.00 79.07 94 GLU D CA 1
ATOM 2469 C C . GLU D 1 94 ? 43.380 14.672 13.429 1.00 86.18 94 GLU D C 1
ATOM 2470 O O . GLU D 1 94 ? 42.664 13.920 14.080 1.00 87.09 94 GLU D O 1
ATOM 2476 N N . THR D 1 95 ? 43.444 14.640 12.082 1.00 85.24 95 THR D N 1
ATOM 2477 C CA . THR D 1 95 ? 42.642 13.724 11.253 1.00 88.62 95 THR D CA 1
ATOM 2478 C C . THR D 1 95 ? 43.266 12.325 11.182 1.00 98.29 95 THR D C 1
ATOM 2479 O O . THR D 1 95 ? 42.955 11.564 10.261 1.00 99.94 95 THR D O 1
ATOM 2483 N N . GLU D 1 96 ? 44.119 11.995 12.207 1.00 96.52 96 GLU D N 1
ATOM 2484 C CA . GLU D 1 96 ? 44.882 10.766 12.483 1.00 122.79 96 GLU D CA 1
ATOM 2485 C C . GLU D 1 96 ? 45.031 9.778 11.313 1.00 156.80 96 GLU D C 1
ATOM 2486 O O . GLU D 1 96 ? 44.132 8.980 11.031 1.00 122.52 96 GLU D O 1
ATOM 2492 N N . GLY D 1 100 ? 45.422 0.999 13.091 1.00 107.46 100 GLY D N 1
ATOM 2493 C CA . GLY D 1 100 ? 44.400 0.091 13.604 1.00 110.66 100 GLY D CA 1
ATOM 2494 C C . GLY D 1 100 ? 43.157 0.786 14.136 1.00 115.10 100 GLY D C 1
ATOM 2495 O O . GLY D 1 100 ? 42.514 0.276 15.058 1.00 116.14 100 GLY D O 1
ATOM 2496 N N . TRP D 1 101 ? 42.799 1.947 13.524 1.00 110.74 101 TRP D N 1
ATOM 2497 C CA . TRP D 1 101 ? 41.662 2.836 13.831 1.00 109.97 101 TRP D CA 1
ATOM 2498 C C . TRP D 1 101 ? 40.283 2.166 13.879 1.00 117.54 101 TRP D C 1
ATOM 2499 O O . TRP D 1 101 ? 39.403 2.613 14.609 1.00 115.78 101 TRP D O 1
ATOM 2510 N N . LEU D 1 102 ? 40.072 1.180 13.000 1.00 119.76 102 LEU D N 1
ATOM 2511 C CA . LEU D 1 102 ? 38.816 0.455 12.829 1.00 124.33 102 LEU D CA 1
ATOM 2512 C C . LEU D 1 102 ? 38.489 -0.463 14.005 1.00 134.41 102 LEU D C 1
ATOM 2513 O O . LEU D 1 102 ? 37.308 -0.748 14.243 1.00 137.22 102 LEU D O 1
ATOM 2518 N N . GLU D 1 103 ? 39.535 -0.904 14.751 1.00 131.89 103 GLU D N 1
ATOM 2519 C CA . GLU D 1 103 ? 39.432 -1.756 15.948 1.00 134.17 103 GLU D CA 1
ATOM 2520 C C . GLU D 1 103 ? 38.800 -0.970 17.120 1.00 135.20 103 GLU D C 1
ATOM 2521 O O . GLU D 1 103 ? 38.263 -1.587 18.047 1.00 136.97 103 GLU D O 1
ATOM 2527 N N . HIS D 1 104 ? 38.889 0.391 17.069 1.00 126.85 104 HIS D N 1
ATOM 2528 C CA . HIS D 1 104 ? 38.399 1.338 18.074 1.00 139.14 104 HIS D CA 1
ATOM 2529 C C . HIS D 1 104 ? 37.269 2.216 17.501 1.00 158.03 104 HIS D C 1
ATOM 2530 O O . HIS D 1 104 ? 37.358 3.447 17.462 1.00 111.84 104 HIS D O 1
#

Secondary structure (DSSP, 8-state):
-EEEEEES--HHHHHHH--EEEEEE--HHHHHHHHHHHHHSTTEEEEEE----EEEEEE-HHHHHHHHHHHHHHH----/-EEEEEES--HHHHHHHT---EEEEEE--HHHHHHHHHHHHTSTTEEEEEE---EEEEEE-HHHHHHHHHHHHHHHH---TT--/-EEEEEES--HHHHHHHT--EEEEEE--HHHHHHHHHHHHHSTTEEEEEE---EEEEEE-HHHHHHHHHHHHHHH----/-EEEEEES--HHHHHHHT---EEEEEE--HHHHHHHHHHHHHSTTEEEEEE----EEEEEE-HHHHHHHHHHHHHHHT--GGG-

CATH classification: 3.30.70.1710

Foldseek 3Di:
DDKDKDACDDVVRVVVQCVMKIKDDDQPVLVVQLQVLLVVFPFWDWDWRDVVTIIIIDGDPVSSVVSSVRSVDVVDDPD/DDKDKDACDDVVRVVVQVCARMKIKDFDDVVLVVQLQVLLVVFPFWDWDCRVVGMIIIYGHPVSSVVSRVSSVVVVVVPDPPND/DDKDKDAPDDVVRVCVQVCNMKIKDFDDPVLQVQLQVLLVVFPFWDWDCRVVGIIIIDGHPVSSVVSSVRSVVVVPVPD/DDKDKDAQDDVVRVVVQVCARMKIKDFDDPVLQVQLQVLLVVFPFWDWDQRDVGGMIIIHGYPVSSVVSRVSSVDVVVHVVCCD

Sequence (326 aa):
MEYRIIKSPTQGTIDILCDAIGLIQGRMIEMMVCAADVAEKAVGVTVEDIRNMMIILLLAIFGDTASVEAAMDEIRKKETEWLMEYRIIKSPTQGTIDILCRADAIGLIQGRMIEMMVCAADVAEKAVGVTVEDIRMILLAIFGDTASVEAAMDEIRKKETEAGEGWLMEYRIIKSPTQGTIDILCRDAIGLIQGRMIEMMVCAADVAEKAVGVTVEDIRMILLAIFGDTASVEAAMDEIRKKETGWLMEYRIIKSPTQGTIDILCRADAIGLIQGRMIEMMVCAADVAEKAVGVTVEDIRNMILLAIFGDTASVEAAMDEIRKKETEGWLEH